Protein AF-A0A1W0WWG6-F1 (afdb_monomer)

Radius of gyration: 22.77 Å; Cα contacts (8 Å, |Δi|>4): 447; chains: 1; bounding box: 46×98×58 Å

Structure (mmCIF, N/CA/C/O backbone):
data_AF-A0A1W0WWG6-F1
#
_entry.id   AF-A0A1W0WWG6-F1
#
loop_
_atom_site.group_PDB
_atom_site.id
_atom_site.type_symbol
_atom_site.label_atom_id
_atom_site.label_alt_id
_atom_site.label_comp_id
_atom_site.label_asym_id
_atom_site.label_entity_id
_atom_site.label_seq_id
_atom_site.pdbx_PDB_ins_code
_atom_site.Cartn_x
_atom_site.Cartn_y
_atom_site.Cartn_z
_atom_site.occupancy
_atom_site.B_iso_or_equiv
_atom_site.auth_seq_id
_atom_site.auth_comp_id
_atom_site.auth_asym_id
_atom_site.auth_atom_id
_atom_site.pdbx_PDB_model_num
ATOM 1 N N . MET A 1 1 ? -5.159 -75.498 2.341 1.00 42.25 1 MET A N 1
ATOM 2 C CA . MET A 1 1 ? -4.442 -74.708 1.318 1.00 42.25 1 MET A CA 1
ATOM 3 C C . MET A 1 1 ? -5.410 -73.624 0.859 1.00 42.25 1 MET A C 1
ATOM 5 O O . MET A 1 1 ? -6.271 -73.883 0.031 1.00 42.25 1 MET A O 1
ATOM 9 N N . GLN A 1 2 ? -5.422 -72.501 1.583 1.00 28.81 2 GLN A N 1
ATOM 10 C CA . GLN A 1 2 ? -6.524 -71.532 1.626 1.00 28.81 2 GLN A CA 1
ATOM 11 C C . GLN A 1 2 ? -6.037 -70.103 1.340 1.00 28.81 2 GLN A C 1
ATOM 13 O O . GLN A 1 2 ? -5.007 -69.678 1.849 1.00 28.81 2 GLN A O 1
ATOM 18 N N . LEU A 1 3 ? -6.838 -69.440 0.503 1.00 28.00 3 LEU A N 1
ATOM 19 C CA . LEU A 1 3 ? -7.202 -68.024 0.365 1.00 28.00 3 LEU A CA 1
ATOM 20 C C . LEU A 1 3 ? -6.525 -66.905 1.196 1.00 28.00 3 LEU A C 1
ATOM 22 O O . LEU A 1 3 ? -6.444 -66.971 2.413 1.00 28.00 3 LEU A O 1
ATOM 26 N N . LYS A 1 4 ? -6.267 -65.802 0.465 1.00 31.75 4 LYS A N 1
ATOM 27 C CA . LYS A 1 4 ? -6.608 -64.372 0.702 1.00 31.75 4 LYS A CA 1
ATOM 28 C C . LYS A 1 4 ? -6.682 -63.824 2.146 1.00 31.75 4 LYS A C 1
ATOM 30 O O . LYS A 1 4 ? -7.503 -64.260 2.940 1.00 31.75 4 LYS A O 1
ATOM 35 N N . GLY A 1 5 ? -6.033 -62.672 2.354 1.00 27.52 5 GLY A N 1
ATOM 36 C CA . GLY A 1 5 ? -6.394 -61.648 3.357 1.00 27.52 5 GLY A CA 1
ATOM 37 C C . GLY A 1 5 ? -5.394 -60.487 3.298 1.00 27.52 5 GLY A C 1
ATOM 38 O O . GLY A 1 5 ? -4.224 -60.681 3.589 1.00 27.52 5 GLY A O 1
ATOM 39 N N . LEU A 1 6 ? -5.710 -59.339 2.687 1.00 32.12 6 LEU A N 1
ATOM 40 C CA . LEU A 1 6 ? -6.312 -58.159 3.330 1.00 32.12 6 LEU A CA 1
ATOM 41 C C . LEU A 1 6 ? -6.014 -58.056 4.836 1.00 32.12 6 LEU A C 1
ATOM 43 O O . LEU A 1 6 ? -6.654 -58.731 5.638 1.00 32.12 6 LEU A O 1
ATOM 47 N N . LEU A 1 7 ? -5.114 -57.147 5.221 1.00 26.72 7 LEU A N 1
ATOM 48 C CA . LEU A 1 7 ? -5.103 -56.600 6.575 1.00 26.72 7 LEU A CA 1
ATOM 49 C C . LEU A 1 7 ? -4.809 -55.099 6.551 1.00 26.72 7 LEU A C 1
ATOM 51 O O . LEU A 1 7 ? -3.695 -54.626 6.348 1.00 26.72 7 LEU A O 1
ATOM 55 N N . VAL A 1 8 ? -5.916 -54.392 6.733 1.00 28.56 8 VAL A N 1
ATOM 56 C CA . VAL A 1 8 ? -6.100 -52.998 7.110 1.00 28.56 8 VAL A CA 1
ATOM 57 C C . VAL A 1 8 ? -5.154 -52.615 8.251 1.00 28.56 8 VAL A C 1
ATOM 59 O O . VAL A 1 8 ? -5.196 -53.235 9.312 1.00 28.56 8 VAL A O 1
ATOM 62 N N . TRP A 1 9 ? -4.376 -51.546 8.080 1.00 24.11 9 TRP A N 1
ATOM 63 C CA . TRP A 1 9 ? -3.799 -50.813 9.208 1.00 24.11 9 TRP A CA 1
ATOM 64 C C . TRP A 1 9 ? -4.614 -49.543 9.450 1.00 24.11 9 TRP A C 1
ATOM 66 O O . TRP A 1 9 ? -4.626 -48.616 8.644 1.00 24.11 9 TRP A O 1
ATOM 76 N N . LYS A 1 10 ? -5.336 -49.541 10.574 1.00 27.92 10 LYS A N 1
ATOM 77 C CA . LYS A 1 10 ? -5.961 -48.358 11.164 1.00 27.92 10 LYS A CA 1
ATOM 78 C C . LYS A 1 10 ? -4.852 -47.447 11.694 1.00 27.92 10 LYS A C 1
ATOM 80 O O . LYS A 1 10 ? -4.121 -47.859 12.590 1.00 27.92 10 LYS A O 1
ATOM 85 N N . LEU A 1 11 ? -4.765 -46.215 11.199 1.00 25.05 11 LEU A N 1
ATOM 86 C CA . LEU A 1 11 ? -4.011 -45.153 11.864 1.00 25.05 11 LEU A CA 1
ATOM 87 C C . LEU A 1 11 ? -4.974 -44.384 12.774 1.00 25.05 11 LEU A C 1
ATOM 89 O O . LEU A 1 11 ? -5.884 -43.698 12.313 1.00 25.05 11 LEU A O 1
ATOM 93 N N . ILE A 1 12 ? -4.791 -44.562 14.080 1.00 30.77 12 ILE A N 1
ATOM 94 C CA . ILE A 1 12 ? -5.404 -43.744 15.124 1.00 30.77 12 ILE A CA 1
ATOM 95 C C . ILE A 1 12 ? -4.569 -42.465 15.213 1.00 30.77 12 ILE A C 1
ATOM 97 O O . ILE A 1 12 ? -3.405 -42.508 15.607 1.00 30.77 12 ILE A O 1
ATOM 101 N N . VAL A 1 13 ? -5.153 -41.330 14.830 1.00 28.73 13 VAL A N 1
ATOM 102 C CA . VAL A 1 13 ? -4.579 -40.001 15.073 1.00 28.73 13 VAL A CA 1
ATOM 103 C C . VAL A 1 13 ? -4.799 -39.673 16.550 1.00 28.73 13 VAL A C 1
ATOM 105 O O . VAL A 1 13 ? -5.879 -39.253 16.955 1.00 28.73 13 VAL A O 1
ATOM 108 N N . GLY A 1 14 ? -3.780 -39.930 17.369 1.00 26.02 14 GLY A N 1
ATOM 109 C CA . GLY A 1 14 ? -3.696 -39.433 18.738 1.00 26.02 14 GLY A CA 1
ATOM 110 C C . GLY A 1 14 ? -3.127 -38.018 18.736 1.00 26.02 14 GLY A C 1
ATOM 111 O O . GLY A 1 14 ? -1.971 -37.810 18.376 1.00 26.02 14 GLY A O 1
ATOM 112 N N . VAL A 1 15 ? -3.944 -37.045 19.133 1.00 29.84 15 VAL A N 1
ATOM 113 C CA . VAL A 1 15 ? -3.525 -35.664 19.387 1.00 29.84 15 VAL A CA 1
ATOM 114 C C . VAL A 1 15 ? -2.589 -35.656 20.598 1.00 29.84 15 VAL A C 1
ATOM 116 O O . VAL A 1 15 ? -3.020 -35.892 21.724 1.00 29.84 15 VAL A O 1
ATOM 119 N N . VAL A 1 16 ? -1.306 -35.371 20.374 1.00 28.05 16 VAL A N 1
ATOM 120 C CA . VAL A 1 16 ? -0.359 -35.024 21.440 1.00 28.05 16 VAL A CA 1
ATOM 121 C C . VAL A 1 16 ? -0.291 -33.504 21.509 1.00 28.05 16 VAL A C 1
ATOM 123 O O . VAL A 1 16 ? 0.398 -32.863 20.718 1.00 28.05 16 VAL A O 1
ATOM 126 N N . VAL A 1 17 ? -1.004 -32.919 22.471 1.00 34.16 17 VAL A N 1
ATOM 127 C CA . VAL A 1 17 ? -0.776 -31.531 22.883 1.00 34.16 17 VAL A CA 1
ATOM 128 C C . VAL A 1 17 ? 0.533 -31.511 23.673 1.00 34.16 17 VAL A C 1
ATOM 130 O O . VAL A 1 17 ? 0.563 -31.854 24.853 1.00 34.16 17 VAL A O 1
ATOM 133 N N . ARG A 1 18 ? 1.643 -31.142 23.025 1.00 31.88 18 ARG A N 1
ATOM 134 C CA . ARG A 1 18 ? 2.832 -30.691 23.757 1.00 31.88 18 ARG A CA 1
ATOM 135 C C . ARG A 1 18 ? 2.571 -29.264 24.218 1.00 31.88 18 ARG A C 1
ATOM 137 O O . ARG A 1 18 ? 2.587 -28.342 23.409 1.00 31.88 18 ARG A O 1
ATOM 144 N N . ALA A 1 19 ? 2.358 -29.092 25.519 1.00 34.00 19 ALA A N 1
ATOM 145 C CA . ALA A 1 19 ? 2.592 -27.811 26.165 1.00 34.00 19 ALA A CA 1
ATOM 146 C C . ALA A 1 19 ? 4.071 -27.457 25.953 1.00 34.00 19 ALA A C 1
ATOM 148 O O . ALA A 1 19 ? 4.962 -28.162 26.432 1.00 34.00 19 ALA A O 1
ATOM 149 N N . ALA A 1 20 ? 4.337 -26.425 25.156 1.00 38.12 20 ALA A N 1
ATOM 150 C CA . ALA A 1 20 ? 5.673 -25.871 25.046 1.00 38.12 20 ALA A CA 1
ATOM 151 C C . ALA A 1 20 ? 6.013 -25.206 26.385 1.00 38.12 20 ALA A C 1
ATOM 153 O O . ALA A 1 20 ? 5.311 -24.298 26.830 1.00 38.12 20 ALA A O 1
ATOM 154 N N . ASN A 1 21 ? 7.078 -25.682 27.028 1.00 36.31 21 ASN A N 1
ATOM 155 C CA . ASN A 1 21 ? 7.719 -24.979 28.129 1.00 36.31 21 ASN A CA 1
ATOM 156 C C . ASN A 1 21 ? 8.126 -23.585 27.633 1.00 36.31 21 ASN A C 1
ATOM 158 O O . ASN A 1 21 ? 8.941 -23.468 26.718 1.00 36.31 21 ASN A O 1
ATOM 162 N N . TYR A 1 22 ? 7.537 -22.546 28.220 1.00 36.28 22 TYR A N 1
ATOM 163 C CA . TYR A 1 22 ? 7.957 -21.163 28.024 1.00 36.28 22 TYR A CA 1
ATOM 164 C C . TYR A 1 22 ? 9.292 -20.971 28.753 1.00 36.28 22 TYR A C 1
ATOM 166 O O . TYR A 1 22 ? 9.335 -20.831 29.975 1.00 36.28 22 TYR A O 1
ATOM 174 N N . ASP A 1 23 ? 10.388 -21.024 28.001 1.00 37.25 23 ASP A N 1
ATOM 175 C CA . ASP A 1 23 ? 11.694 -20.571 28.465 1.00 37.25 23 ASP A CA 1
ATOM 176 C C . ASP A 1 23 ? 11.650 -19.040 28.570 1.00 37.25 23 ASP A C 1
ATOM 178 O O . ASP A 1 23 ? 11.507 -18.331 27.574 1.00 37.25 23 ASP A O 1
ATOM 182 N N . ASN A 1 24 ? 11.692 -18.530 29.799 1.00 46.69 24 ASN A N 1
ATOM 183 C CA . ASN A 1 24 ? 11.511 -17.116 30.118 1.00 46.69 24 ASN A CA 1
ATOM 184 C C . ASN A 1 24 ? 12.861 -16.378 30.229 1.00 46.69 24 ASN A C 1
ATOM 186 O O . ASN A 1 24 ? 13.003 -15.465 31.041 1.00 46.69 24 ASN A O 1
ATOM 190 N N . SER A 1 25 ? 13.875 -16.799 29.457 1.00 43.28 25 SER A N 1
ATOM 191 C CA . SER A 1 25 ? 15.270 -16.365 29.646 1.00 43.28 25 SER A CA 1
ATOM 192 C C . SER A 1 25 ? 16.022 -15.852 28.405 1.00 43.28 25 SER A C 1
ATOM 194 O O . SER A 1 25 ? 17.246 -15.749 28.431 1.00 43.28 25 SER A O 1
ATOM 196 N N . SER A 1 26 ? 15.336 -15.409 27.345 1.00 46.75 26 SER A N 1
ATOM 197 C CA . SER A 1 26 ? 15.976 -14.585 26.305 1.00 46.75 26 SER A CA 1
ATOM 198 C C . SER A 1 26 ? 15.465 -13.153 26.394 1.00 46.75 26 SER A C 1
ATOM 200 O O . SER A 1 26 ? 14.286 -12.906 26.131 1.00 46.75 26 SER A O 1
ATOM 202 N N . VAL A 1 27 ? 16.340 -12.194 26.708 1.00 49.78 27 VAL A N 1
ATOM 203 C CA . VAL A 1 27 ? 16.106 -10.792 26.339 1.00 49.78 27 VAL A CA 1
ATOM 204 C C . VAL A 1 27 ? 15.841 -10.814 24.838 1.00 49.78 27 VAL A C 1
ATOM 206 O O . VAL A 1 27 ? 16.749 -11.097 24.059 1.00 49.78 27 VAL A O 1
ATOM 209 N N . LYS A 1 28 ? 14.582 -10.634 24.431 1.00 56.97 28 LYS A N 1
ATOM 210 C CA . LYS A 1 28 ? 14.195 -10.641 23.022 1.00 56.97 28 LYS A CA 1
ATOM 211 C C . LYS A 1 28 ? 14.737 -9.349 22.423 1.00 56.97 28 LYS A C 1
ATOM 213 O O . LYS A 1 28 ? 14.061 -8.327 22.420 1.00 56.97 28 LYS A O 1
ATOM 218 N N . THR A 1 29 ? 16.004 -9.365 22.023 1.00 80.69 29 THR A N 1
ATOM 219 C CA . THR A 1 29 ? 16.629 -8.234 21.355 1.00 80.69 29 THR A CA 1
ATOM 220 C C . THR A 1 29 ? 15.948 -8.064 20.006 1.00 80.69 29 THR A C 1
ATOM 222 O O . THR A 1 29 ? 15.888 -8.984 19.188 1.00 80.69 29 THR A O 1
ATOM 225 N N . CYS A 1 30 ? 15.363 -6.888 19.813 1.00 89.94 30 CYS A N 1
ATOM 226 C CA . CYS A 1 30 ? 14.749 -6.487 18.560 1.00 89.94 30 CYS A CA 1
ATOM 227 C C . CYS A 1 30 ? 15.784 -6.598 17.445 1.00 89.94 30 CYS A C 1
ATOM 229 O O . CYS A 1 30 ? 16.906 -6.103 17.588 1.00 89.94 30 CYS A O 1
ATOM 231 N N . LYS A 1 31 ? 15.427 -7.249 16.339 1.00 91.69 31 LYS A N 1
ATOM 232 C CA . LYS A 1 31 ? 16.273 -7.217 15.149 1.00 91.69 31 LYS A CA 1
ATOM 233 C C . LYS A 1 31 ? 16.191 -5.814 14.539 1.00 91.69 31 LYS A C 1
ATOM 235 O O . LYS A 1 31 ? 15.088 -5.271 14.477 1.00 91.69 31 LYS A O 1
ATOM 240 N N . PRO A 1 32 ? 17.303 -5.241 14.055 1.00 91.88 32 PRO A N 1
ATOM 241 C CA . PRO A 1 32 ? 17.236 -4.072 13.188 1.00 91.88 32 PRO A CA 1
ATOM 242 C C . PRO A 1 32 ? 16.331 -4.358 11.986 1.00 91.88 32 PRO A C 1
ATOM 244 O O . PRO A 1 32 ? 16.340 -5.476 11.457 1.00 91.88 32 PRO A O 1
ATOM 247 N N . TYR A 1 33 ? 15.547 -3.368 11.562 1.00 92.69 33 TYR A N 1
ATOM 248 C CA . TYR A 1 33 ? 14.708 -3.525 10.380 1.00 92.69 33 TYR A CA 1
ATOM 249 C C . TYR A 1 33 ? 15.587 -3.469 9.118 1.00 92.69 33 TYR A C 1
ATOM 251 O O . TYR A 1 33 ? 16.447 -2.589 9.025 1.00 92.69 33 TYR A O 1
ATOM 259 N N . PRO A 1 34 ? 15.453 -4.410 8.169 1.00 92.25 34 PRO A N 1
ATOM 260 C CA . PRO A 1 34 ? 16.329 -4.462 7.005 1.00 92.25 34 PRO A CA 1
ATOM 261 C C . PRO A 1 34 ? 16.002 -3.346 6.005 1.00 92.25 34 PRO A C 1
ATOM 263 O O . PRO A 1 34 ? 14.862 -2.903 5.906 1.00 92.25 34 PRO A O 1
ATOM 266 N N . PHE A 1 35 ? 16.998 -2.915 5.226 1.00 87.25 35 PHE A N 1
ATOM 267 C CA . PHE A 1 35 ? 16.788 -1.941 4.149 1.00 87.25 35 PHE A CA 1
ATOM 268 C C . PHE A 1 35 ? 15.798 -2.467 3.094 1.00 87.25 35 PHE A C 1
ATOM 270 O O . PHE A 1 35 ? 14.874 -1.759 2.705 1.00 87.25 35 PHE A O 1
ATOM 277 N N . TYR A 1 36 ? 15.952 -3.725 2.676 1.00 81.94 36 TYR A N 1
ATOM 278 C CA . TYR A 1 36 ? 14.957 -4.431 1.870 1.00 81.94 36 TYR A CA 1
ATOM 279 C C . TYR A 1 36 ? 14.176 -5.388 2.761 1.00 81.94 36 TYR A C 1
ATOM 281 O O . TYR A 1 36 ? 14.784 -6.198 3.467 1.00 81.94 36 TYR A O 1
ATOM 289 N N . ALA A 1 37 ? 12.844 -5.334 2.708 1.00 85.88 37 ALA A N 1
ATOM 290 C CA . ALA A 1 37 ? 12.041 -6.353 3.368 1.00 85.88 37 ALA A CA 1
ATOM 291 C C . ALA A 1 37 ? 12.380 -7.747 2.799 1.00 85.88 37 ALA A C 1
ATOM 293 O O . ALA A 1 37 ? 12.752 -7.862 1.623 1.00 85.88 37 ALA A O 1
ATOM 294 N N . PRO A 1 38 ? 12.277 -8.813 3.614 1.00 88.56 38 PRO A N 1
ATOM 295 C CA . PRO A 1 38 ? 12.370 -10.175 3.108 1.00 88.56 38 PRO A CA 1
ATOM 296 C C . PRO A 1 38 ? 11.376 -10.389 1.956 1.00 88.56 38 PRO A C 1
ATOM 298 O O . PRO A 1 38 ? 10.242 -9.921 2.063 1.00 88.56 38 PRO A O 1
ATOM 301 N N . PRO A 1 39 ? 11.772 -11.079 0.872 1.00 88.94 39 PRO A N 1
ATOM 302 C CA . PRO A 1 39 ? 10.887 -11.281 -0.264 1.00 88.94 39 PRO A CA 1
ATOM 303 C C . PRO A 1 39 ? 9.679 -12.128 0.134 1.00 88.94 39 PRO A C 1
ATOM 305 O O . PRO A 1 39 ? 9.805 -13.089 0.900 1.00 88.94 39 PRO A O 1
ATOM 308 N N . ILE A 1 40 ? 8.533 -11.799 -0.448 1.00 92.62 40 ILE A N 1
ATOM 309 C CA . ILE A 1 40 ? 7.301 -12.581 -0.352 1.00 92.62 40 ILE A CA 1
ATOM 310 C C . ILE A 1 40 ? 6.861 -13.015 -1.746 1.00 92.62 40 ILE A C 1
ATOM 312 O O . ILE A 1 40 ? 7.208 -12.376 -2.733 1.00 92.62 40 ILE A O 1
ATOM 316 N N . GLU A 1 41 ? 6.094 -14.094 -1.841 1.00 92.62 41 GLU A N 1
ATOM 317 C CA . GLU A 1 41 ? 5.493 -14.496 -3.112 1.00 92.62 41 GLU A CA 1
ATOM 318 C C . GLU A 1 41 ? 4.206 -13.700 -3.348 1.00 92.62 41 GLU A C 1
ATOM 320 O O . GLU A 1 41 ? 3.281 -13.750 -2.532 1.00 92.62 41 GLU A O 1
ATOM 325 N N . MET A 1 42 ? 4.158 -12.966 -4.461 1.00 92.75 42 MET A N 1
ATOM 326 C CA . MET A 1 42 ? 3.008 -12.150 -4.842 1.00 92.75 42 MET A CA 1
ATOM 327 C C . MET A 1 42 ? 2.309 -12.640 -6.108 1.00 92.75 42 MET A C 1
ATOM 329 O O . MET A 1 42 ? 2.936 -12.858 -7.143 1.00 92.75 42 MET A O 1
ATOM 333 N N . ASP A 1 43 ? 0.981 -12.694 -6.041 1.00 93.25 43 ASP A N 1
ATOM 334 C CA . ASP A 1 43 ? 0.094 -12.759 -7.196 1.00 93.25 43 ASP A CA 1
ATOM 335 C C . ASP A 1 43 ? -0.193 -11.329 -7.680 1.00 93.25 43 ASP A C 1
ATOM 337 O O . ASP A 1 43 ? -0.938 -10.560 -7.063 1.00 93.25 43 ASP A O 1
ATOM 341 N N . LEU A 1 44 ? 0.456 -10.970 -8.786 1.00 89.06 44 LEU A N 1
ATOM 342 C CA . LEU A 1 44 ? 0.504 -9.606 -9.307 1.00 89.06 44 LEU A CA 1
ATOM 343 C C . LEU A 1 44 ? -0.824 -9.096 -9.868 1.00 89.06 44 LEU A C 1
ATOM 345 O O . LEU A 1 44 ? -1.011 -7.885 -9.957 1.00 89.06 44 LEU A O 1
ATOM 349 N N . ASP A 1 45 ? -1.757 -9.977 -10.228 1.00 91.56 45 ASP A N 1
ATOM 350 C CA . ASP A 1 45 ? -3.084 -9.539 -10.666 1.00 91.56 45 ASP A CA 1
ATOM 351 C C . ASP A 1 45 ? -4.016 -9.320 -9.466 1.00 91.56 45 ASP A C 1
ATOM 353 O O . ASP A 1 45 ? -4.908 -8.471 -9.513 1.00 91.56 45 ASP A O 1
ATOM 357 N N . LYS A 1 46 ? -3.790 -10.033 -8.355 1.00 95.12 46 LYS A N 1
ATOM 358 C CA . LYS A 1 46 ? -4.611 -9.910 -7.142 1.00 95.12 46 LYS A CA 1
ATOM 359 C C . LYS A 1 46 ? -4.287 -8.698 -6.276 1.00 95.12 46 LYS A C 1
ATOM 361 O O . LYS A 1 46 ? -5.125 -8.324 -5.457 1.00 95.12 46 LYS A O 1
ATOM 366 N N . VAL A 1 47 ? -3.111 -8.088 -6.420 1.00 93.94 47 VAL A N 1
ATOM 367 C CA . VAL A 1 47 ? -2.768 -6.843 -5.702 1.00 93.94 47 VAL A CA 1
ATOM 368 C C . VAL A 1 47 ? -3.493 -5.624 -6.277 1.00 93.94 47 VAL A C 1
ATOM 370 O O . VAL A 1 47 ? -3.760 -4.673 -5.552 1.00 93.94 47 VAL A O 1
ATOM 373 N N . LEU A 1 48 ? -3.884 -5.657 -7.553 1.00 95.75 48 LEU A N 1
ATOM 374 C CA . LEU A 1 48 ? -4.491 -4.522 -8.254 1.00 95.75 48 LEU A CA 1
ATOM 375 C C . LEU A 1 48 ? -5.809 -4.040 -7.621 1.00 95.75 48 LEU A C 1
ATOM 377 O O . LEU A 1 48 ? -6.444 -4.726 -6.809 1.00 95.75 48 LEU A O 1
ATOM 381 N N . GLY A 1 49 ? -6.246 -2.849 -8.027 1.00 96.62 49 GLY A N 1
ATOM 382 C CA . GLY A 1 49 ? -7.489 -2.230 -7.578 1.00 96.62 49 GLY A CA 1
ATOM 383 C C . GLY A 1 49 ? -7.296 -1.262 -6.413 1.00 96.62 49 GLY A C 1
ATOM 384 O O . GLY A 1 49 ? -6.257 -0.622 -6.285 1.00 96.62 49 GLY A O 1
ATOM 385 N N . VAL A 1 50 ? -8.336 -1.115 -5.592 1.00 97.81 50 VAL A N 1
ATOM 386 C CA . VAL A 1 50 ? -8.393 -0.083 -4.546 1.00 97.81 50 VAL A CA 1
ATOM 387 C C . VAL A 1 50 ? -7.990 -0.653 -3.191 1.00 97.81 50 VAL A C 1
ATOM 389 O O . VAL A 1 50 ? -8.427 -1.748 -2.819 1.00 97.81 50 VAL A O 1
ATOM 392 N N . TRP A 1 51 ? -7.209 0.129 -2.452 1.00 98.19 51 TRP A N 1
ATOM 393 C CA . TRP A 1 51 ? -6.820 -0.123 -1.071 1.00 98.19 51 TRP A CA 1
ATOM 394 C C . TRP A 1 51 ? -6.952 1.151 -0.230 1.00 98.19 51 TRP A C 1
ATOM 396 O O . TRP A 1 51 ? -6.691 2.257 -0.694 1.00 98.19 51 TRP A O 1
ATOM 406 N N . TYR A 1 52 ? -7.357 1.011 1.024 1.00 97.88 52 TYR A N 1
ATOM 407 C CA . TYR A 1 52 ? -7.623 2.113 1.946 1.00 97.88 52 TYR A CA 1
ATOM 408 C C . TYR A 1 52 ? -6.647 2.052 3.118 1.00 97.88 52 TYR A C 1
ATOM 410 O O . TYR A 1 52 ? -6.585 1.031 3.805 1.00 97.88 52 TYR A O 1
ATOM 418 N N . GLU A 1 53 ? -5.901 3.129 3.360 1.00 96.81 53 GLU A N 1
ATOM 419 C CA . GLU A 1 53 ? -4.926 3.175 4.453 1.00 96.81 53 GLU A CA 1
ATOM 420 C C . GLU A 1 53 ? -5.640 3.090 5.810 1.00 96.81 53 GLU A C 1
ATOM 422 O O . GLU A 1 53 ? -6.508 3.904 6.138 1.00 96.81 53 GLU A O 1
ATOM 427 N N . TYR A 1 54 ? -5.286 2.077 6.595 1.00 97.31 54 TYR A N 1
ATOM 428 C CA . TYR A 1 54 ? -5.801 1.822 7.935 1.00 97.31 54 TYR A CA 1
ATOM 429 C C . TYR A 1 54 ? -4.940 2.486 9.010 1.00 97.31 54 TYR A C 1
ATOM 431 O O . TYR A 1 54 ? -5.464 3.125 9.928 1.00 97.31 54 TYR A O 1
ATOM 439 N N . ALA A 1 55 ? -3.622 2.318 8.914 1.00 95.69 55 ALA A N 1
ATOM 440 C CA . ALA A 1 55 ? -2.673 2.857 9.874 1.00 95.69 55 ALA A CA 1
ATOM 441 C C . ALA A 1 55 ? -1.278 3.002 9.260 1.00 95.69 55 ALA A C 1
ATOM 443 O O . ALA A 1 55 ? -0.917 2.270 8.339 1.00 95.69 55 ALA A O 1
ATOM 444 N N . ILE A 1 56 ? -0.483 3.911 9.819 1.00 94.19 56 ILE A N 1
ATOM 445 C CA . ILE A 1 56 ? 0.862 4.228 9.342 1.00 94.19 56 ILE A CA 1
ATOM 446 C C . ILE A 1 56 ? 1.853 4.386 10.502 1.00 94.19 56 ILE A C 1
ATOM 448 O O . ILE A 1 56 ? 1.531 4.953 11.549 1.00 94.19 56 ILE A O 1
ATOM 452 N N . TYR A 1 57 ? 3.077 3.895 10.314 1.00 88.94 57 TYR A N 1
ATOM 453 C CA . TYR A 1 57 ? 4.239 4.195 11.150 1.00 88.94 57 TYR A CA 1
ATOM 454 C C . TYR A 1 57 ? 5.083 5.275 10.462 1.00 88.94 57 TYR A C 1
ATOM 456 O O . TYR A 1 57 ? 5.969 4.971 9.675 1.00 88.94 57 TYR A O 1
ATOM 464 N N . HIS A 1 58 ? 4.728 6.535 10.690 1.00 78.44 58 HIS A N 1
ATOM 465 C CA . HIS A 1 58 ? 5.412 7.761 10.255 1.00 78.44 58 HIS A CA 1
ATOM 466 C C . HIS A 1 58 ? 4.701 8.925 10.981 1.00 78.44 58 HIS A C 1
ATOM 468 O O . HIS A 1 58 ? 3.565 8.715 11.430 1.00 78.44 58 HIS A O 1
ATOM 474 N N . PRO A 1 59 ? 5.288 10.132 11.156 1.00 65.38 59 PRO A N 1
ATOM 475 C CA . PRO A 1 59 ? 4.570 11.252 11.751 1.00 65.38 59 PRO A CA 1
ATOM 476 C C . PRO A 1 59 ? 3.177 11.413 11.133 1.00 65.38 59 PRO A C 1
ATOM 478 O O . PRO A 1 59 ? 3.048 11.319 9.906 1.00 65.38 59 PRO A O 1
ATOM 481 N N . PRO A 1 60 ? 2.146 11.624 11.975 1.00 60.25 60 PRO A N 1
ATOM 482 C CA . PRO A 1 60 ? 0.765 11.664 11.532 1.00 60.25 60 PRO A CA 1
ATOM 483 C C . PRO A 1 60 ? 0.626 12.685 10.413 1.00 60.25 60 PRO A C 1
ATOM 485 O O . PRO A 1 60 ? 0.848 13.883 10.605 1.00 60.25 60 PRO A O 1
ATOM 488 N N . GLY A 1 61 ? 0.274 12.194 9.229 1.00 61.47 61 GLY A N 1
ATOM 489 C CA . GLY A 1 61 ? -0.085 13.063 8.128 1.00 61.47 61 GLY A CA 1
ATOM 490 C C . GLY A 1 61 ? -1.312 13.881 8.516 1.00 61.47 61 GLY A C 1
ATOM 491 O O . GLY A 1 61 ? -2.252 13.375 9.128 1.00 61.47 61 GLY A O 1
ATOM 492 N N . VAL A 1 62 ? -1.345 15.147 8.112 1.00 76.19 62 VAL A N 1
ATOM 493 C CA . VAL A 1 62 ? -2.542 16.004 8.170 1.00 76.19 62 VAL A CA 1
ATOM 494 C C . VAL A 1 62 ? -3.553 15.604 7.083 1.00 76.19 62 VAL A C 1
ATOM 496 O O . VAL A 1 62 ? -4.156 16.452 6.432 1.00 76.19 62 VAL A O 1
ATOM 499 N N . PHE A 1 63 ? -3.707 14.306 6.827 1.00 87.75 63 PHE A N 1
ATOM 500 C CA . PHE A 1 63 ? -4.449 13.772 5.694 1.00 87.75 63 PHE A CA 1
ATOM 501 C C . PHE A 1 63 ? -5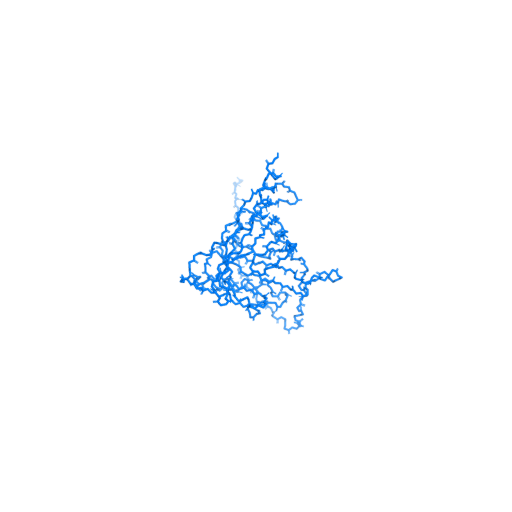.687 13.006 6.157 1.00 87.75 63 PHE A C 1
ATOM 503 O O . PHE A 1 63 ? -5.680 12.347 7.197 1.00 87.75 63 PHE A O 1
ATOM 510 N N . LYS A 1 64 ? -6.760 13.091 5.368 1.00 92.44 64 LYS A N 1
ATOM 511 C CA . LYS A 1 64 ? -7.971 12.282 5.543 1.00 92.44 64 LYS A CA 1
ATOM 512 C C . LYS A 1 64 ? -8.228 11.405 4.325 1.00 92.44 64 LYS A C 1
ATOM 514 O O . LYS A 1 64 ? -7.950 11.817 3.198 1.00 92.44 64 LYS A O 1
ATOM 519 N N . ASN A 1 65 ? -8.839 10.250 4.573 1.00 95.06 65 ASN A N 1
ATOM 520 C CA . ASN A 1 65 ? -9.250 9.255 3.580 1.00 95.06 65 ASN A CA 1
ATOM 521 C C . ASN A 1 65 ? -8.134 8.842 2.592 1.00 95.06 65 ASN A C 1
ATOM 523 O O . ASN A 1 65 ? -8.390 8.865 1.383 1.00 95.06 65 ASN A O 1
ATOM 527 N N . PRO A 1 66 ? -6.915 8.480 3.046 1.00 94.44 66 PRO A N 1
ATOM 528 C CA . PRO A 1 66 ? -5.859 8.060 2.129 1.00 94.44 66 PRO A CA 1
ATOM 529 C C . PRO A 1 66 ? -6.284 6.781 1.402 1.00 94.44 66 PRO A C 1
ATOM 531 O O . PRO A 1 66 ? -6.594 5.761 2.019 1.00 94.44 66 PRO A O 1
ATOM 534 N N . THR A 1 67 ? -6.351 6.860 0.078 1.00 96.50 67 THR A N 1
ATOM 535 C CA . THR A 1 67 ? -6.838 5.787 -0.790 1.00 96.50 67 THR A CA 1
ATOM 536 C C . THR A 1 67 ? -5.818 5.527 -1.885 1.00 96.50 67 THR A C 1
ATOM 538 O O . THR A 1 67 ? -5.486 6.430 -2.648 1.00 96.50 67 THR A O 1
ATOM 541 N N . ASN A 1 68 ? -5.341 4.294 -1.966 1.00 95.69 68 ASN A N 1
ATOM 542 C CA . ASN A 1 68 ? -4.422 3.809 -2.980 1.00 95.69 68 ASN A CA 1
ATOM 543 C C . ASN A 1 68 ? -5.217 3.179 -4.130 1.00 95.69 68 ASN A C 1
ATOM 545 O O . ASN A 1 68 ? -6.088 2.337 -3.908 1.00 95.69 68 ASN A O 1
ATOM 549 N N . TYR A 1 69 ? -4.894 3.572 -5.354 1.00 96.19 69 TYR A N 1
ATOM 550 C CA . TYR A 1 69 ? -5.402 2.989 -6.589 1.00 96.19 69 TYR A CA 1
ATOM 551 C C . TYR A 1 69 ? -4.232 2.362 -7.334 1.00 96.19 69 TYR A C 1
ATOM 553 O O . TYR A 1 69 ? -3.273 3.061 -7.662 1.00 96.19 69 TYR A O 1
ATOM 561 N N . TYR A 1 70 ? -4.311 1.056 -7.574 1.00 95.38 70 TYR A N 1
ATOM 562 C CA . TYR A 1 70 ? -3.339 0.290 -8.344 1.00 95.38 70 TYR A CA 1
ATOM 563 C C . TYR A 1 70 ? -3.933 -0.097 -9.693 1.00 95.38 70 TYR A C 1
ATOM 565 O O . TYR A 1 70 ? -4.548 -1.160 -9.834 1.00 95.38 70 TYR A O 1
ATOM 573 N N . ASP A 1 71 ? -3.729 0.763 -10.688 1.00 94.00 71 ASP A N 1
ATOM 574 C CA . ASP A 1 71 ? -4.199 0.528 -12.048 1.00 94.00 71 ASP A CA 1
ATOM 575 C C . ASP A 1 71 ? -3.098 -0.119 -12.889 1.00 94.00 71 ASP A C 1
ATOM 577 O O . ASP A 1 71 ? -1.989 0.402 -13.027 1.00 94.00 71 ASP A O 1
ATOM 581 N N . LYS A 1 72 ? -3.399 -1.279 -13.470 1.00 93.12 72 LYS A N 1
ATOM 582 C CA . LYS A 1 72 ? -2.456 -2.014 -14.317 1.00 93.12 72 LYS A CA 1
ATOM 583 C C . LYS A 1 72 ? -2.148 -1.229 -15.589 1.00 93.12 72 LYS A C 1
ATOM 585 O O . LYS A 1 72 ? -3.057 -0.849 -16.321 1.00 93.12 72 LYS A O 1
ATOM 590 N N . ILE A 1 73 ? -0.862 -1.077 -15.889 1.00 89.19 73 ILE A N 1
ATOM 591 C CA . ILE A 1 73 ? -0.373 -0.550 -17.168 1.00 89.19 73 ILE A CA 1
ATOM 592 C C . ILE A 1 73 ? -0.051 -1.714 -18.105 1.00 89.19 73 ILE A C 1
ATOM 594 O O . ILE A 1 73 ? -0.564 -1.780 -19.219 1.00 89.19 73 ILE A O 1
ATOM 598 N N . ALA A 1 74 ? 0.802 -2.634 -17.651 1.00 86.94 74 ALA A N 1
ATOM 599 C CA . ALA A 1 74 ? 1.254 -3.790 -18.421 1.00 86.94 74 ALA A CA 1
ATOM 600 C C . ALA A 1 74 ? 1.785 -4.890 -17.492 1.00 86.94 74 ALA A C 1
ATOM 602 O O . ALA A 1 74 ? 2.223 -4.611 -16.376 1.00 86.94 74 ALA A O 1
ATOM 603 N N . THR A 1 75 ? 1.792 -6.133 -17.971 1.00 84.81 75 THR A N 1
ATOM 604 C CA . THR A 1 75 ? 2.551 -7.233 -17.357 1.00 84.81 75 THR A CA 1
ATOM 605 C C . THR A 1 75 ? 3.739 -7.542 -18.245 1.00 84.81 75 THR A C 1
ATOM 607 O O . THR A 1 75 ? 3.576 -7.679 -19.456 1.00 84.81 75 THR A O 1
ATOM 610 N N . VAL A 1 76 ? 4.912 -7.691 -17.640 1.00 80.69 76 VAL A N 1
ATOM 611 C CA . VAL A 1 76 ? 6.109 -8.176 -18.322 1.00 80.69 76 VAL A CA 1
ATOM 612 C C . VAL A 1 76 ? 6.462 -9.516 -17.703 1.00 80.69 76 VAL A C 1
ATOM 614 O O . VAL A 1 76 ? 6.832 -9.591 -16.530 1.00 80.69 76 VAL A O 1
ATOM 617 N N . SER A 1 77 ? 6.314 -10.578 -18.489 1.00 77.38 77 SER A N 1
ATOM 618 C CA . SER A 1 77 ? 6.708 -11.918 -18.064 1.00 77.38 77 SER A CA 1
ATOM 619 C C . SER A 1 77 ? 8.230 -12.059 -18.100 1.00 77.38 77 SER A C 1
ATOM 621 O O . SER A 1 77 ? 8.870 -11.647 -19.070 1.00 77.38 77 SER A O 1
ATOM 623 N N . GLY A 1 78 ? 8.821 -12.636 -17.055 1.00 69.31 78 GLY A N 1
ATOM 624 C CA . GLY A 1 78 ? 10.271 -12.731 -16.907 1.00 69.31 78 GLY A CA 1
ATOM 625 C C . GLY A 1 78 ? 10.708 -13.395 -15.603 1.00 69.31 78 GLY A C 1
ATOM 626 O O . GLY A 1 78 ? 9.935 -14.072 -14.934 1.00 69.31 78 GLY A O 1
ATOM 627 N N . THR A 1 79 ? 11.975 -13.201 -15.232 1.00 68.94 79 THR A N 1
ATOM 628 C CA . THR A 1 79 ? 12.518 -13.702 -13.961 1.00 68.94 79 THR A CA 1
ATOM 629 C C . THR A 1 79 ? 13.090 -12.533 -13.151 1.00 68.94 79 THR A C 1
ATOM 631 O O . THR A 1 79 ? 14.244 -12.163 -13.382 1.00 68.94 79 THR A O 1
ATOM 634 N N . PRO A 1 80 ? 12.339 -11.949 -12.195 1.00 71.81 80 PRO A N 1
ATOM 635 C CA . PRO A 1 80 ? 10.954 -12.270 -11.820 1.00 71.81 80 PRO A CA 1
ATOM 636 C C . PRO A 1 80 ? 9.913 -11.697 -12.796 1.00 71.81 80 PRO A C 1
ATOM 638 O O . PRO A 1 80 ? 10.202 -10.750 -13.528 1.00 71.81 80 PRO A O 1
ATOM 641 N N . ASP A 1 81 ? 8.695 -12.243 -12.760 1.00 80.44 81 ASP A N 1
ATOM 642 C CA . ASP A 1 81 ? 7.529 -11.597 -13.364 1.00 80.44 81 ASP A CA 1
ATOM 643 C C . ASP A 1 81 ? 7.289 -10.247 -12.690 1.00 80.44 81 ASP A C 1
ATOM 645 O O . ASP A 1 81 ? 7.450 -10.104 -11.468 1.00 80.44 81 ASP A O 1
ATOM 649 N N . VAL A 1 82 ? 6.889 -9.260 -13.490 1.00 86.25 82 VAL A N 1
ATOM 650 C CA . VAL A 1 82 ? 6.582 -7.924 -12.990 1.00 86.25 82 VAL A CA 1
ATOM 651 C C . VAL A 1 82 ? 5.295 -7.363 -13.589 1.00 86.25 82 VAL A C 1
ATOM 653 O O . VAL A 1 82 ? 4.921 -7.658 -14.727 1.00 86.25 82 VAL A O 1
ATOM 656 N N . VAL A 1 83 ? 4.625 -6.501 -12.827 1.00 88.25 83 VAL A N 1
ATOM 657 C CA . VAL A 1 83 ? 3.500 -5.690 -13.298 1.00 88.25 83 VAL A CA 1
ATOM 658 C C . VAL A 1 83 ? 3.852 -4.219 -13.137 1.00 88.25 83 VAL A C 1
ATOM 660 O O . VAL A 1 83 ? 4.249 -3.768 -12.063 1.00 88.25 83 VAL A O 1
ATOM 663 N N . ALA A 1 84 ? 3.737 -3.473 -14.232 1.00 87.94 84 ALA A N 1
ATOM 664 C CA . ALA A 1 84 ? 3.809 -2.024 -14.207 1.00 87.94 84 ALA A CA 1
ATOM 665 C C . ALA A 1 84 ? 2.439 -1.471 -13.809 1.00 87.94 84 ALA A C 1
ATOM 667 O O . ALA A 1 84 ? 1.413 -1.848 -14.385 1.00 87.94 84 ALA A O 1
ATOM 668 N N . VAL A 1 85 ? 2.433 -0.575 -12.831 1.00 89.56 85 VAL A N 1
ATOM 669 C CA . VAL A 1 85 ? 1.244 -0.040 -12.174 1.00 89.56 85 VAL A CA 1
ATOM 670 C C . VAL A 1 85 ? 1.311 1.483 -12.186 1.00 89.56 85 VAL A C 1
ATOM 672 O O . VAL A 1 85 ? 2.353 2.086 -11.915 1.00 89.56 85 VAL A O 1
ATOM 675 N N . ASN A 1 86 ? 0.184 2.10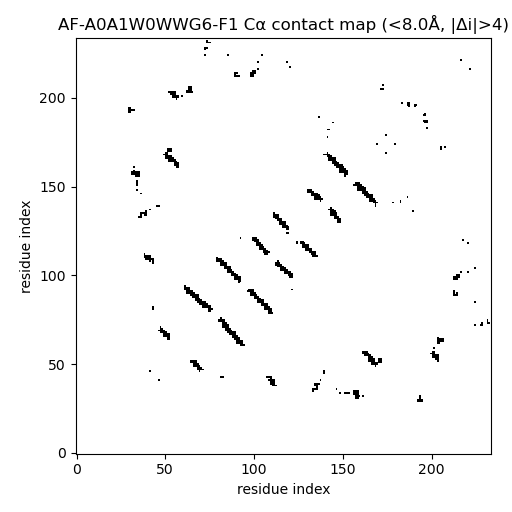6 -12.509 1.00 90.19 86 ASN A N 1
ATOM 676 C CA . ASN A 1 86 ? -0.090 3.490 -12.172 1.00 90.19 86 ASN A CA 1
ATOM 677 C C . ASN A 1 86 ? -0.640 3.493 -10.742 1.00 90.19 86 ASN A C 1
ATOM 679 O O . ASN A 1 86 ? -1.791 3.118 -10.516 1.00 90.19 86 ASN A O 1
ATOM 683 N N . TRP A 1 87 ? 0.207 3.844 -9.777 1.00 91.19 87 TRP A N 1
ATOM 684 C CA . TRP A 1 87 ? -0.179 3.959 -8.379 1.00 91.19 87 TRP A CA 1
ATOM 685 C C . TRP A 1 87 ? -0.569 5.404 -8.084 1.00 91.19 87 TRP A C 1
ATOM 687 O O . TRP A 1 87 ? 0.265 6.304 -8.079 1.00 91.19 87 TRP A O 1
ATOM 697 N N . THR A 1 88 ? -1.850 5.632 -7.807 1.00 91.94 88 THR A N 1
ATOM 698 C CA . THR A 1 88 ? -2.331 6.925 -7.307 1.00 91.94 88 THR A CA 1
ATOM 699 C C . THR A 1 88 ? -2.691 6.815 -5.835 1.00 91.94 88 THR A C 1
ATOM 701 O O . THR A 1 88 ? -3.484 5.960 -5.455 1.00 91.94 88 THR A O 1
ATOM 704 N N . VAL A 1 89 ? -2.163 7.707 -5.002 1.00 91.62 89 VAL A N 1
ATOM 705 C CA . VAL A 1 89 ? -2.626 7.898 -3.623 1.00 91.62 89 VAL A CA 1
ATOM 706 C C . VAL A 1 89 ? -3.476 9.159 -3.587 1.00 91.62 89 VAL A C 1
ATOM 708 O O . VAL A 1 89 ? -2.941 10.255 -3.723 1.00 91.62 89 VAL A O 1
ATOM 711 N N . ALA A 1 90 ? -4.786 9.030 -3.404 1.00 93.12 90 ALA A N 1
ATOM 712 C CA . ALA A 1 90 ? -5.700 10.157 -3.240 1.00 93.12 90 ALA A CA 1
ATOM 713 C C . ALA A 1 90 ? -5.979 10.425 -1.760 1.00 93.12 90 ALA A C 1
ATOM 715 O O . ALA A 1 90 ? -6.210 9.493 -0.991 1.00 93.12 90 ALA A O 1
ATOM 716 N N . LEU A 1 91 ? -5.998 11.696 -1.362 1.00 92.69 91 LEU A N 1
ATOM 717 C CA . LEU A 1 91 ? -6.265 12.101 0.016 1.00 92.69 91 LEU A CA 1
ATOM 718 C C . LEU A 1 91 ? -6.770 13.542 0.111 1.00 92.69 91 LEU A C 1
ATOM 720 O O . LEU A 1 91 ? -6.604 14.346 -0.805 1.00 92.69 91 LEU A O 1
ATOM 724 N N . PHE A 1 92 ? -7.349 13.897 1.255 1.00 91.06 92 PHE A N 1
ATOM 725 C CA . PHE A 1 92 ? -7.699 15.278 1.580 1.00 91.06 92 PHE A CA 1
ATOM 726 C C . PHE A 1 92 ? -6.675 15.895 2.529 1.00 91.06 92 PHE A C 1
ATOM 728 O O . PHE A 1 92 ? -6.478 15.391 3.634 1.00 91.06 92 PHE A O 1
ATOM 735 N N . VAL A 1 93 ? -6.076 17.019 2.137 1.00 87.12 93 VAL A N 1
ATOM 736 C CA . VAL A 1 93 ? -5.127 17.773 2.969 1.00 87.12 93 VAL A CA 1
ATOM 737 C C . VAL A 1 93 ? -5.880 18.660 3.961 1.00 87.12 93 VAL A C 1
ATOM 739 O O . VAL A 1 93 ? -6.758 19.435 3.579 1.00 87.12 93 VAL A O 1
ATOM 742 N N . GLN A 1 94 ? -5.550 18.550 5.246 1.00 82.06 94 GLN A N 1
ATOM 743 C CA . GLN A 1 94 ? -6.090 19.388 6.315 1.00 82.06 94 GLN A CA 1
ATOM 744 C C . GLN A 1 94 ? -5.232 20.645 6.535 1.00 82.06 94 GLN A C 1
ATOM 746 O O . GLN A 1 94 ? -4.014 20.596 6.358 1.00 82.06 94 GLN A O 1
ATOM 751 N N . PRO A 1 95 ? -5.843 21.752 7.001 1.00 77.94 95 PRO A N 1
ATOM 752 C CA . PRO A 1 95 ? -7.272 21.927 7.310 1.00 77.94 95 PRO A CA 1
ATOM 753 C C . PRO A 1 95 ? -8.155 22.278 6.100 1.00 77.94 95 PRO A C 1
ATOM 755 O O . PRO A 1 95 ? -9.370 22.352 6.240 1.00 77.94 95 PRO A O 1
ATOM 758 N N . GLN A 1 96 ? -7.576 22.526 4.923 1.00 75.19 96 GLN A N 1
ATOM 759 C CA . GLN A 1 96 ? -8.298 23.116 3.788 1.00 75.19 96 GLN A CA 1
ATOM 760 C C . GLN A 1 96 ? -9.308 22.160 3.138 1.00 75.19 96 GLN A C 1
ATOM 762 O O . GLN A 1 96 ? -10.167 22.608 2.385 1.00 75.19 96 GLN A O 1
ATOM 767 N N . GLY A 1 97 ? -9.197 20.852 3.391 1.00 81.38 97 GLY A N 1
ATOM 768 C CA . GLY A 1 97 ? -10.020 19.840 2.729 1.00 81.38 97 GLY A CA 1
ATOM 769 C C . GLY A 1 97 ? -9.744 19.762 1.227 1.00 81.38 97 GLY A C 1
ATOM 770 O O . GLY A 1 97 ? -10.621 19.370 0.463 1.00 81.38 97 GLY A O 1
ATOM 771 N N . LEU A 1 98 ? -8.545 20.160 0.788 1.00 88.00 98 LEU A N 1
ATOM 772 C CA . LEU A 1 98 ? -8.168 20.107 -0.620 1.00 88.00 98 LEU A CA 1
ATOM 773 C C . LEU A 1 98 ? -7.907 18.651 -1.010 1.00 88.00 98 LEU A C 1
ATOM 775 O O . LEU A 1 98 ? -7.053 17.996 -0.411 1.00 88.00 98 LEU A O 1
ATOM 779 N N . CYS A 1 99 ? -8.624 18.158 -2.019 1.00 90.44 99 CYS A N 1
ATOM 780 C CA . CYS A 1 99 ? -8.320 16.867 -2.625 1.00 90.44 99 CYS A CA 1
ATOM 781 C C . CYS A 1 99 ? -6.974 16.946 -3.356 1.00 90.44 99 CYS A C 1
ATOM 783 O O . CYS A 1 99 ? -6.763 17.818 -4.202 1.00 90.44 99 CYS A O 1
ATOM 785 N N . SER A 1 100 ? -6.059 16.050 -3.008 1.00 88.50 100 SER A N 1
ATOM 786 C CA . SER A 1 100 ? -4.716 15.990 -3.566 1.00 88.50 100 SER A CA 1
ATOM 787 C C . SER A 1 100 ? -4.223 14.552 -3.673 1.00 88.50 100 SER A C 1
ATOM 789 O O . SER A 1 100 ? -4.929 13.618 -3.291 1.00 88.50 100 SER A O 1
ATOM 791 N N . GLY A 1 101 ? -3.025 14.369 -4.225 1.00 87.56 101 GLY A N 1
ATOM 792 C CA . GLY A 1 101 ? -2.472 13.035 -4.349 1.00 87.56 101 GLY A CA 1
ATOM 793 C C . GLY A 1 101 ? -0.993 12.930 -4.675 1.00 87.56 101 GLY A C 1
ATOM 794 O O . GLY A 1 101 ? -0.319 13.902 -5.037 1.00 87.56 101 GLY A O 1
ATOM 795 N N . PHE A 1 102 ? -0.522 11.699 -4.514 1.00 86.62 102 PHE A N 1
ATOM 796 C CA . PHE A 1 102 ? 0.763 11.206 -4.987 1.00 86.62 102 PHE A CA 1
ATOM 797 C C . PHE A 1 102 ? 0.514 10.358 -6.231 1.00 86.62 102 PHE A C 1
ATOM 799 O O . PHE A 1 102 ? -0.447 9.590 -6.269 1.00 86.62 102 PHE A O 1
ATOM 806 N N . PHE A 1 103 ? 1.376 10.502 -7.228 1.00 87.06 103 PHE A N 1
ATOM 807 C CA . PHE A 1 103 ? 1.291 9.761 -8.477 1.00 87.06 103 PHE A CA 1
ATOM 808 C C . PHE A 1 103 ? 2.604 9.025 -8.681 1.00 87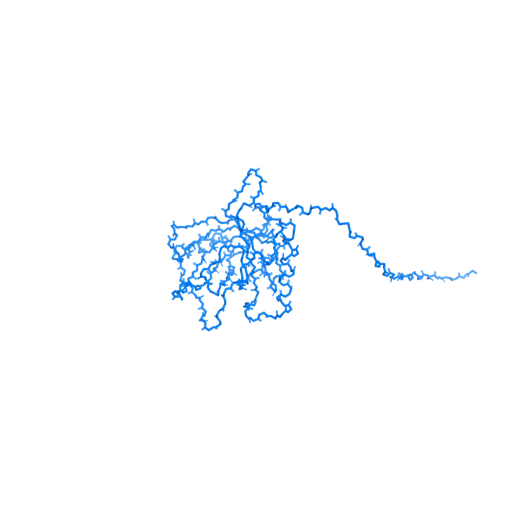.06 103 PHE A C 1
ATOM 810 O O . PHE A 1 103 ? 3.673 9.630 -8.670 1.00 87.06 103 PHE A O 1
ATOM 817 N N . GLU A 1 104 ? 2.539 7.714 -8.803 1.00 87.31 104 GLU A N 1
ATOM 818 C CA . GLU A 1 104 ? 3.686 6.828 -8.737 1.00 87.31 104 GLU A CA 1
ATOM 819 C C . GLU A 1 104 ? 3.651 5.851 -9.909 1.00 87.31 104 GLU A C 1
ATOM 821 O O . GLU A 1 104 ? 2.736 5.038 -10.032 1.00 87.31 104 GLU A O 1
ATOM 826 N N . ASN A 1 105 ? 4.671 5.899 -10.767 1.00 84.25 105 ASN A N 1
ATOM 827 C CA . ASN A 1 105 ? 4.858 4.850 -11.759 1.00 84.25 105 ASN A CA 1
ATOM 828 C C . ASN A 1 105 ? 5.701 3.753 -11.120 1.00 84.25 105 ASN A C 1
ATOM 830 O O . ASN A 1 105 ? 6.869 3.982 -10.801 1.00 84.25 105 ASN A O 1
ATOM 834 N N . VAL A 1 106 ? 5.093 2.589 -10.903 1.00 86.38 106 VAL A N 1
ATOM 835 C CA . VAL A 1 106 ? 5.691 1.526 -10.096 1.00 86.38 106 VAL A CA 1
ATOM 836 C C . VAL A 1 106 ? 5.791 0.242 -10.881 1.00 86.38 106 VAL A C 1
ATOM 838 O O . VAL A 1 106 ? 4.913 -0.092 -11.670 1.00 86.38 106 VAL A O 1
ATOM 841 N N . VAL A 1 107 ? 6.842 -0.517 -10.609 1.00 88.06 107 VAL A N 1
ATOM 842 C CA . VAL A 1 107 ? 6.962 -1.908 -11.029 1.00 88.06 107 VAL A CA 1
ATOM 843 C C . VAL A 1 107 ? 6.913 -2.784 -9.782 1.00 88.06 107 VAL A C 1
ATOM 845 O O . VAL A 1 107 ? 7.795 -2.679 -8.927 1.00 88.06 107 VAL A O 1
ATOM 848 N N . PHE A 1 108 ? 5.882 -3.623 -9.674 1.00 90.00 108 PHE A N 1
ATOM 849 C CA . PHE A 1 108 ? 5.779 -4.652 -8.639 1.00 90.00 108 PHE A CA 1
ATOM 850 C C . PHE A 1 108 ? 6.368 -5.954 -9.173 1.00 90.00 108 PHE A C 1
ATOM 852 O O . PHE A 1 108 ? 5.987 -6.398 -10.257 1.00 90.00 108 PHE A O 1
ATOM 859 N N . SER A 1 109 ? 7.275 -6.573 -8.424 1.00 89.56 109 SER A N 1
ATOM 860 C CA . SER A 1 109 ? 7.780 -7.912 -8.724 1.00 89.56 109 SER A CA 1
ATOM 861 C C . SER A 1 109 ? 7.007 -8.985 -7.970 1.00 89.56 109 SER A C 1
ATOM 863 O O . SER A 1 109 ? 6.500 -8.754 -6.872 1.00 89.56 109 SER A O 1
ATOM 865 N N . SER A 1 110 ? 7.000 -10.207 -8.504 1.00 88.75 110 SER A N 1
ATOM 866 C CA . SER A 1 110 ? 6.451 -11.379 -7.806 1.00 88.75 110 SER A CA 1
ATOM 867 C C . SER A 1 110 ? 7.178 -11.729 -6.497 1.00 88.75 110 SER A C 1
ATOM 869 O O . SER A 1 110 ? 6.714 -12.593 -5.760 1.00 88.75 110 SER A O 1
ATOM 871 N N . SER A 1 111 ? 8.295 -11.053 -6.192 1.00 89.25 111 SER A N 1
ATOM 872 C CA . SER A 1 111 ? 9.041 -11.154 -4.930 1.00 89.25 111 SER A CA 1
ATOM 873 C C . SER A 1 111 ? 8.656 -10.102 -3.879 1.00 89.25 111 SER A C 1
ATOM 875 O O . SER A 1 111 ? 9.293 -10.030 -2.827 1.00 89.25 111 SER A O 1
ATOM 877 N N . GLY A 1 112 ? 7.665 -9.253 -4.164 1.00 88.50 112 GLY A N 1
ATOM 878 C CA . GLY A 1 112 ? 7.218 -8.196 -3.257 1.00 88.50 112 GLY A CA 1
ATOM 879 C C . GLY A 1 112 ? 8.000 -6.893 -3.334 1.00 88.50 112 GLY A C 1
ATOM 880 O O . GLY A 1 112 ? 7.723 -5.972 -2.573 1.00 88.50 112 GLY A O 1
ATOM 881 N N . GLN A 1 113 ? 8.960 -6.754 -4.248 1.00 88.94 113 GLN A N 1
ATOM 882 C CA . GLN A 1 113 ? 9.658 -5.481 -4.423 1.00 88.94 113 GLN A CA 1
ATOM 883 C C . GLN A 1 113 ? 8.808 -4.512 -5.245 1.00 88.94 113 GLN A C 1
ATOM 885 O O . GLN A 1 113 ? 8.229 -4.887 -6.264 1.00 88.94 113 GLN A O 1
ATOM 890 N N . LYS A 1 114 ? 8.773 -3.248 -4.815 1.00 87.50 114 LYS A N 1
ATOM 891 C CA . LYS A 1 114 ? 8.083 -2.147 -5.488 1.00 87.50 114 LYS A CA 1
ATOM 892 C C . LYS A 1 114 ? 9.115 -1.066 -5.829 1.00 87.50 114 LYS A C 1
ATOM 894 O O . LYS A 1 114 ? 9.606 -0.354 -4.955 1.00 87.50 114 LYS A O 1
ATOM 899 N N . ASN A 1 115 ? 9.456 -0.936 -7.108 1.00 80.94 115 ASN A N 1
ATOM 900 C CA . ASN A 1 115 ? 10.344 0.129 -7.580 1.00 80.94 115 ASN A CA 1
ATOM 901 C C . ASN A 1 115 ? 9.506 1.262 -8.161 1.00 80.94 115 ASN A C 1
ATOM 903 O O . ASN A 1 115 ? 8.864 1.062 -9.192 1.00 80.94 115 ASN A O 1
ATOM 907 N N . SER A 1 116 ? 9.500 2.420 -7.497 1.00 78.38 116 SER A N 1
ATOM 908 C CA . SER A 1 116 ? 8.618 3.543 -7.828 1.00 78.38 116 SER A CA 1
ATOM 909 C C . SER A 1 116 ? 9.388 4.793 -8.250 1.00 78.38 116 SER A C 1
ATOM 911 O O . SER A 1 116 ? 10.421 5.138 -7.665 1.00 78.38 116 SER A O 1
ATOM 913 N N . LEU A 1 117 ? 8.848 5.497 -9.246 1.00 71.50 117 LEU A N 1
ATOM 914 C CA . LEU A 1 117 ? 9.139 6.900 -9.530 1.00 71.50 117 LEU A CA 1
ATOM 915 C C . LEU A 1 117 ? 7.942 7.749 -9.086 1.00 71.50 117 LEU A C 1
ATOM 917 O O . LEU A 1 117 ? 6.885 7.730 -9.721 1.00 71.50 117 LEU A O 1
ATOM 921 N N . THR A 1 118 ? 8.115 8.504 -8.001 1.00 69.44 118 THR A N 1
ATOM 922 C CA . THR A 1 118 ? 7.049 9.258 -7.332 1.00 69.44 118 THR A CA 1
ATOM 923 C C . THR A 1 118 ? 7.021 10.724 -7.739 1.00 69.44 118 THR A C 1
ATOM 925 O O . THR A 1 118 ? 7.981 11.453 -7.514 1.00 69.44 118 THR A O 1
ATOM 928 N N . TYR A 1 119 ? 5.881 11.190 -8.239 1.00 67.31 119 TYR A N 1
ATOM 929 C CA . TYR A 1 119 ? 5.560 12.584 -8.521 1.00 67.31 119 TYR A CA 1
ATOM 930 C C . TYR A 1 119 ? 4.587 13.102 -7.463 1.00 67.31 119 TYR A C 1
ATOM 932 O O . TYR A 1 119 ? 3.474 12.597 -7.304 1.00 67.31 119 TYR A O 1
ATOM 940 N N . PHE A 1 120 ? 4.993 14.141 -6.735 1.00 64.50 120 PHE A N 1
ATOM 941 C CA . PHE A 1 120 ? 4.173 14.704 -5.670 1.00 64.50 120 PHE A CA 1
ATOM 942 C C . PHE A 1 120 ? 3.568 16.050 -6.061 1.00 64.50 120 PHE A C 1
ATOM 944 O O . PHE A 1 120 ? 4.281 17.013 -6.336 1.00 64.50 120 PHE A O 1
ATOM 951 N N . VAL A 1 121 ? 2.237 16.121 -6.036 1.00 56.97 121 VAL A N 1
ATOM 952 C CA . VAL A 1 121 ? 1.482 17.327 -6.413 1.00 56.97 121 VAL A CA 1
ATOM 953 C C . VAL A 1 121 ? 1.108 18.163 -5.190 1.00 56.97 121 VAL A C 1
ATOM 955 O O . VAL A 1 121 ? 1.003 19.382 -5.291 1.00 56.97 121 VAL A O 1
ATOM 958 N N . ALA A 1 122 ? 0.959 17.541 -4.015 1.00 50.38 122 ALA A N 1
ATOM 959 C CA . ALA A 1 122 ? 0.302 18.177 -2.871 1.00 50.38 122 ALA A CA 1
ATOM 960 C C . ALA A 1 122 ? 1.154 19.175 -2.063 1.00 50.38 122 ALA A C 1
ATOM 962 O O . ALA A 1 122 ? 0.584 19.918 -1.268 1.00 50.38 122 ALA A O 1
ATOM 963 N N . ALA A 1 123 ? 2.482 19.240 -2.231 1.00 47.25 123 ALA A N 1
ATOM 964 C CA . ALA A 1 123 ? 3.305 20.227 -1.505 1.00 47.25 123 ALA A CA 1
ATOM 965 C C . ALA A 1 123 ? 4.509 20.779 -2.287 1.00 47.25 123 ALA A C 1
ATOM 967 O O . ALA A 1 123 ? 5.576 21.019 -1.725 1.00 47.25 123 ALA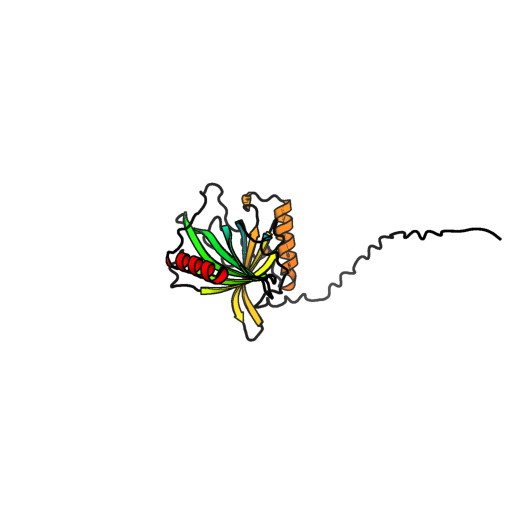 A O 1
ATOM 968 N N . GLY A 1 124 ? 4.347 21.013 -3.593 1.00 46.88 124 GLY A N 1
ATOM 969 C CA . GLY A 1 124 ? 5.350 21.751 -4.371 1.00 46.88 124 GLY A CA 1
ATOM 970 C C . GLY A 1 124 ? 6.691 21.024 -4.532 1.00 46.88 124 GLY A C 1
ATOM 971 O O . GLY A 1 124 ? 7.737 21.673 -4.613 1.00 46.88 124 GLY A O 1
ATOM 972 N N . ALA A 1 125 ? 6.680 19.688 -4.567 1.00 49.94 125 ALA A N 1
ATOM 973 C CA . ALA A 1 125 ? 7.884 18.921 -4.866 1.00 49.94 125 ALA A CA 1
ATOM 974 C C . ALA A 1 125 ? 8.407 19.235 -6.273 1.00 49.94 125 ALA A C 1
ATOM 976 O O . ALA A 1 125 ? 7.656 19.411 -7.230 1.00 49.94 125 ALA A O 1
ATOM 977 N N . LYS A 1 126 ? 9.736 19.290 -6.385 1.00 51.72 126 LYS A N 1
ATOM 978 C CA . LYS A 1 126 ? 10.469 19.754 -7.570 1.00 51.72 126 LYS A CA 1
ATOM 979 C C . LYS A 1 126 ? 10.808 18.629 -8.563 1.00 51.72 126 LYS A C 1
ATOM 981 O O . LYS A 1 126 ? 11.877 18.668 -9.164 1.00 51.72 126 LYS A O 1
ATOM 986 N N . GLY A 1 127 ? 9.934 17.634 -8.725 1.00 56.75 127 GLY A N 1
ATOM 987 C CA . GLY A 1 127 ? 10.121 16.529 -9.678 1.00 56.75 127 GLY A CA 1
ATOM 988 C C . GLY A 1 127 ? 10.066 15.130 -9.053 1.00 56.75 127 GLY A C 1
ATOM 989 O O . GLY A 1 127 ? 9.739 15.010 -7.869 1.00 56.75 127 GLY A O 1
ATOM 990 N N . PRO A 1 128 ? 10.344 14.080 -9.851 1.00 66.81 128 PRO A N 1
ATOM 991 C CA . PRO A 1 128 ? 10.217 12.701 -9.408 1.00 66.81 128 PRO A CA 1
ATOM 992 C C . PRO A 1 128 ? 11.257 12.334 -8.348 1.00 66.81 128 PRO A C 1
ATOM 994 O O . PRO A 1 128 ? 12.435 12.669 -8.478 1.00 66.81 128 PRO A O 1
ATOM 997 N N . GLN A 1 129 ? 10.832 11.603 -7.323 1.00 72.06 129 GLN A N 1
ATOM 998 C CA . GLN A 1 129 ? 11.709 10.965 -6.345 1.00 72.06 129 GLN A CA 1
ATOM 999 C C . GLN A 1 129 ? 11.657 9.455 -6.545 1.00 72.06 129 GLN A C 1
ATOM 1001 O O . GLN A 1 129 ? 10.576 8.880 -6.658 1.00 72.06 129 GLN A O 1
ATOM 1006 N N . GLN A 1 130 ? 12.820 8.809 -6.607 1.00 72.31 130 GLN A N 1
ATOM 1007 C CA . GLN A 1 130 ? 12.866 7.353 -6.600 1.00 72.31 130 GLN A CA 1
ATOM 1008 C C . GLN A 1 130 ? 12.584 6.863 -5.182 1.00 72.31 130 GLN A C 1
ATOM 1010 O O . GLN A 1 130 ? 13.251 7.282 -4.236 1.00 72.31 130 GLN A O 1
ATOM 1015 N N . VAL A 1 131 ? 11.609 5.969 -5.049 1.00 75.25 131 VAL A N 1
ATOM 1016 C CA . VAL A 1 131 ? 11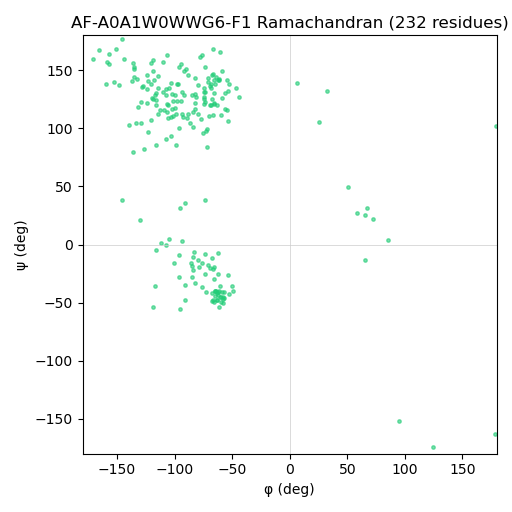.242 5.358 -3.774 1.00 75.25 131 VAL A CA 1
ATOM 1017 C C . VAL A 1 131 ? 11.447 3.855 -3.882 1.00 75.25 131 VAL A C 1
ATOM 1019 O O . VAL A 1 131 ? 10.912 3.198 -4.778 1.00 75.25 131 VAL A O 1
ATOM 1022 N N . PHE A 1 132 ? 12.230 3.317 -2.949 1.00 75.81 132 PHE A N 1
ATOM 1023 C CA . PHE A 1 132 ? 12.348 1.880 -2.739 1.00 75.81 132 PHE A CA 1
ATOM 1024 C C . PHE A 1 132 ? 11.275 1.462 -1.742 1.00 75.81 132 PHE A C 1
ATOM 1026 O O . PHE A 1 132 ? 11.339 1.808 -0.558 1.00 75.81 132 PHE A O 1
ATOM 1033 N N . ALA A 1 133 ? 10.274 0.753 -2.251 1.00 85.06 133 ALA A N 1
ATOM 1034 C CA . ALA A 1 133 ? 9.181 0.214 -1.470 1.00 85.06 133 ALA A CA 1
ATOM 1035 C C . ALA A 1 133 ? 9.168 -1.316 -1.575 1.00 85.06 133 ALA A C 1
ATOM 1037 O O . ALA A 1 133 ? 9.733 -1.915 -2.495 1.00 85.06 133 ALA A O 1
ATOM 1038 N N . SER A 1 134 ? 8.543 -1.974 -0.614 1.00 90.75 134 SER A N 1
ATOM 1039 C CA . SER A 1 134 ? 8.398 -3.426 -0.620 1.00 90.75 134 SER A CA 1
ATOM 1040 C C . SER A 1 134 ? 7.154 -3.842 0.140 1.00 90.75 134 SER A C 1
ATOM 1042 O O . SER A 1 134 ? 6.902 -3.318 1.222 1.00 90.75 134 SER A O 1
ATOM 1044 N N . GLU A 1 135 ? 6.451 -4.833 -0.381 1.00 93.62 135 GLU A N 1
ATOM 1045 C CA . GLU A 1 135 ? 5.378 -5.526 0.313 1.00 93.62 135 GLU A CA 1
ATOM 1046 C C . GLU A 1 135 ? 5.977 -6.464 1.371 1.00 93.62 135 GLU A C 1
ATOM 1048 O O . GLU A 1 135 ? 6.828 -7.300 1.063 1.00 93.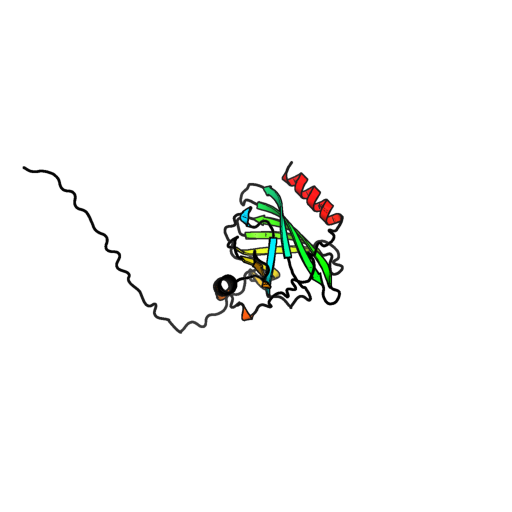62 135 GLU A O 1
ATOM 1053 N N . ILE A 1 136 ? 5.550 -6.325 2.625 1.00 94.75 136 ILE A N 1
ATOM 1054 C CA . ILE A 1 136 ? 5.941 -7.217 3.726 1.00 94.75 136 ILE A CA 1
ATOM 1055 C C . ILE A 1 136 ? 4.938 -8.370 3.852 1.00 94.75 136 ILE A C 1
ATOM 1057 O O . ILE A 1 136 ? 5.303 -9.485 4.228 1.00 94.75 136 ILE A O 1
ATOM 1061 N N . PHE A 1 137 ? 3.659 -8.105 3.589 1.00 96.88 137 PHE A N 1
ATOM 1062 C CA . PHE A 1 137 ? 2.590 -9.085 3.731 1.00 96.88 137 PHE A CA 1
ATOM 1063 C C . PHE A 1 137 ? 1.381 -8.673 2.904 1.00 96.88 137 PHE A C 1
ATOM 1065 O O . PHE A 1 137 ? 0.961 -7.531 2.984 1.00 96.88 137 PHE A O 1
ATOM 1072 N N . ILE A 1 138 ? 0.747 -9.621 2.221 1.00 97.81 138 ILE A N 1
ATOM 1073 C CA . ILE A 1 138 ? -0.526 -9.394 1.542 1.00 97.81 138 ILE A CA 1
ATOM 1074 C C . ILE A 1 138 ? -1.357 -10.678 1.554 1.00 97.81 138 ILE A C 1
ATOM 1076 O O . ILE A 1 138 ? -0.838 -11.770 1.322 1.00 97.81 138 ILE A O 1
ATOM 1080 N N . ASP A 1 139 ? -2.656 -10.551 1.818 1.00 97.31 139 ASP A N 1
ATOM 1081 C CA . ASP A 1 139 ? -3.628 -11.650 1.680 1.00 97.31 139 ASP A CA 1
ATOM 1082 C C . ASP A 1 139 ? -4.632 -11.423 0.536 1.00 97.31 139 ASP A C 1
ATOM 1084 O O . ASP A 1 139 ? -5.536 -12.236 0.316 1.00 97.31 139 ASP A O 1
ATOM 1088 N N . TYR A 1 140 ? -4.473 -10.299 -0.172 1.00 97.50 140 TYR A N 1
ATOM 1089 C CA . TYR A 1 140 ? -5.260 -9.808 -1.307 1.00 97.50 140 TYR A CA 1
ATOM 1090 C C . TYR A 1 140 ? -6.722 -9.448 -1.015 1.00 97.50 140 TYR A C 1
ATOM 1092 O O . TYR A 1 140 ? -7.368 -8.810 -1.850 1.00 97.50 140 TYR A O 1
ATOM 1100 N N . THR A 1 141 ? -7.255 -9.847 0.137 1.00 97.44 141 THR A N 1
ATOM 1101 C CA . THR A 1 141 ? -8.696 -9.865 0.424 1.00 97.44 141 THR A CA 1
ATOM 1102 C C . THR A 1 141 ? -9.081 -8.930 1.557 1.00 97.44 141 THR A C 1
ATOM 1104 O O . THR A 1 141 ? -10.134 -8.302 1.483 1.00 97.44 141 THR A O 1
ATOM 1107 N N . VAL A 1 142 ? -8.229 -8.800 2.569 1.00 97.75 142 VAL A N 1
ATOM 1108 C CA . VAL A 1 142 ? -8.450 -7.964 3.744 1.00 97.75 142 VAL A CA 1
ATOM 1109 C C . VAL A 1 142 ? -7.376 -6.897 3.824 1.00 97.75 142 VAL A C 1
ATOM 1111 O O . VAL A 1 142 ? -7.736 -5.721 3.881 1.00 97.75 142 VAL A O 1
ATOM 1114 N N . MET A 1 143 ? -6.093 -7.277 3.800 1.00 98.31 143 MET A N 1
ATOM 1115 C CA . MET A 1 143 ? -4.994 -6.355 4.090 1.00 98.31 143 MET A CA 1
ATOM 1116 C C . MET A 1 143 ? -3.722 -6.569 3.263 1.00 98.31 143 MET A C 1
ATOM 1118 O O . MET A 1 143 ? -3.436 -7.661 2.763 1.00 98.31 143 MET A O 1
ATOM 1122 N N . GLU A 1 144 ? -2.928 -5.507 3.225 1.00 97.56 144 GLU A N 1
ATOM 1123 C CA . GLU A 1 144 ? -1.534 -5.494 2.792 1.00 97.56 144 GLU A CA 1
ATOM 1124 C C . GLU A 1 144 ? -0.693 -4.649 3.774 1.00 97.56 144 GLU A C 1
ATOM 1126 O O . GLU A 1 144 ? -1.238 -3.814 4.512 1.00 97.56 144 GLU A O 1
ATOM 1131 N N . ILE A 1 145 ? 0.615 -4.900 3.836 1.00 97.06 145 ILE A N 1
ATOM 1132 C CA . ILE A 1 145 ? 1.567 -4.180 4.684 1.00 97.06 145 ILE A CA 1
ATOM 1133 C C . ILE A 1 145 ? 2.736 -3.737 3.815 1.00 97.06 145 ILE A C 1
ATOM 1135 O O . ILE A 1 145 ? 3.657 -4.505 3.533 1.00 97.06 145 ILE A O 1
ATOM 1139 N N . ASP A 1 146 ? 2.744 -2.454 3.502 1.00 93.38 146 ASP A N 1
ATOM 1140 C CA . ASP A 1 146 ? 3.791 -1.807 2.739 1.00 93.38 146 ASP A CA 1
ATOM 1141 C C . ASP A 1 146 ? 4.923 -1.298 3.622 1.00 93.38 146 ASP A C 1
ATOM 1143 O O . ASP A 1 146 ? 4.710 -0.797 4.728 1.00 93.38 146 ASP A O 1
ATOM 1147 N N . HIS A 1 147 ? 6.136 -1.346 3.082 1.00 91.88 147 HIS A N 1
ATOM 1148 C CA . HIS A 1 147 ? 7.326 -0.739 3.657 1.00 91.88 147 HIS A CA 1
ATOM 1149 C C . HIS A 1 147 ? 7.980 0.239 2.686 1.00 91.88 147 HIS A C 1
ATOM 1151 O O . HIS A 1 147 ? 8.106 -0.047 1.496 1.00 91.88 147 HIS A O 1
ATOM 1157 N N . ARG A 1 148 ? 8.468 1.364 3.215 1.00 89.69 148 ARG A N 1
ATOM 1158 C CA . ARG A 1 148 ? 9.389 2.281 2.529 1.00 89.69 148 ARG A CA 1
ATOM 1159 C C . ARG A 1 148 ? 10.536 2.629 3.468 1.00 89.69 148 ARG A C 1
ATOM 1161 O O . ARG A 1 148 ? 10.295 2.843 4.651 1.00 89.69 148 ARG A O 1
ATOM 1168 N N . CYS A 1 149 ? 11.751 2.759 2.944 1.00 88.69 149 CYS A N 1
ATOM 1169 C CA . CYS A 1 149 ? 12.885 3.213 3.745 1.00 88.69 149 CYS A CA 1
ATOM 1170 C C . CYS A 1 149 ? 13.282 4.650 3.394 1.00 88.69 149 CYS A C 1
ATOM 1172 O O . CYS A 1 149 ? 13.751 4.895 2.282 1.00 88.69 149 CYS A O 1
ATOM 1174 N N . LEU A 1 150 ? 13.122 5.589 4.332 1.00 85.69 150 LEU A N 1
ATOM 1175 C CA . LEU A 1 150 ? 13.505 6.992 4.125 1.00 85.69 150 LEU A CA 1
ATOM 1176 C C . LEU A 1 150 ? 15.000 7.240 4.352 1.00 85.69 150 LEU A C 1
ATOM 1178 O O . LEU A 1 150 ? 15.597 8.074 3.672 1.00 85.69 150 LEU A O 1
ATOM 1182 N N . ALA A 1 151 ? 15.610 6.506 5.285 1.00 88.25 151 ALA A N 1
ATOM 1183 C CA . ALA A 1 151 ? 17.029 6.612 5.619 1.00 88.25 151 ALA A CA 1
ATOM 1184 C C . ALA A 1 151 ? 17.711 5.233 5.533 1.00 88.25 151 ALA A C 1
ATOM 1186 O O . ALA A 1 151 ? 17.856 4.543 6.548 1.00 88.25 151 ALA A O 1
ATOM 1187 N N . PRO A 1 152 ? 18.102 4.784 4.326 1.00 89.12 152 PRO A N 1
ATOM 1188 C CA . PRO A 1 152 ? 18.775 3.504 4.156 1.00 89.12 152 PRO A CA 1
ATOM 1189 C C . PRO A 1 152 ? 20.225 3.557 4.644 1.00 89.12 152 PRO A C 1
ATOM 1191 O O . PRO A 1 152 ? 21.005 4.419 4.236 1.00 89.12 152 PRO A O 1
ATOM 1194 N N . ASN A 1 153 ? 20.616 2.580 5.461 1.00 91.19 153 ASN A N 1
ATOM 1195 C CA . ASN A 1 153 ? 21.982 2.419 5.937 1.00 91.19 153 ASN A CA 1
ATOM 1196 C C . ASN A 1 153 ? 22.677 1.287 5.178 1.00 91.19 153 ASN A C 1
ATOM 1198 O O . ASN A 1 153 ? 22.597 0.108 5.526 1.00 91.19 153 ASN A O 1
ATOM 1202 N N . VAL A 1 154 ? 23.382 1.654 4.109 1.00 88.38 154 VAL A N 1
ATOM 1203 C CA . VAL A 1 154 ? 24.074 0.693 3.234 1.00 88.38 154 VAL A CA 1
ATOM 1204 C C . VAL A 1 154 ? 25.236 -0.035 3.915 1.00 88.38 154 VAL A C 1
ATOM 1206 O O . VAL A 1 154 ? 25.626 -1.103 3.453 1.00 88.38 154 VAL A O 1
ATOM 1209 N N . ALA A 1 155 ? 25.789 0.510 5.004 1.00 92.31 155 ALA A N 1
ATOM 1210 C CA . ALA A 1 155 ? 26.897 -0.119 5.721 1.00 92.31 155 ALA A CA 1
ATOM 1211 C C . ALA A 1 155 ? 26.427 -1.308 6.571 1.00 92.31 155 ALA A C 1
ATOM 1213 O O . ALA A 1 155 ? 27.128 -2.312 6.679 1.00 92.31 155 ALA A O 1
ATOM 1214 N N . THR A 1 156 ? 25.240 -1.198 7.165 1.00 91.75 156 THR A N 1
ATOM 1215 C CA . THR A 1 156 ? 24.638 -2.230 8.024 1.00 91.75 156 THR A CA 1
ATOM 1216 C C . THR A 1 156 ? 23.583 -3.067 7.302 1.00 91.75 156 THR A C 1
ATOM 1218 O O . THR A 1 156 ? 23.203 -4.126 7.799 1.00 91.75 156 THR A O 1
ATOM 1221 N N . GLY A 1 157 ? 23.092 -2.606 6.147 1.00 89.94 157 GLY A N 1
ATOM 1222 C CA . GLY A 1 157 ? 21.963 -3.207 5.438 1.00 89.94 157 GLY A CA 1
ATOM 1223 C C . GLY A 1 157 ? 20.615 -2.968 6.127 1.00 89.94 157 GLY A C 1
ATOM 1224 O O . GLY A 1 157 ? 19.679 -3.739 5.907 1.00 89.94 157 GLY A O 1
ATOM 1225 N N . THR A 1 158 ? 20.509 -1.941 6.975 1.00 93.38 158 THR A N 1
ATOM 1226 C CA . THR A 1 158 ? 19.308 -1.629 7.770 1.00 93.38 158 THR A CA 1
ATOM 1227 C C . THR A 1 158 ? 18.569 -0.408 7.243 1.00 93.38 158 THR A C 1
ATOM 1229 O O . THR A 1 158 ?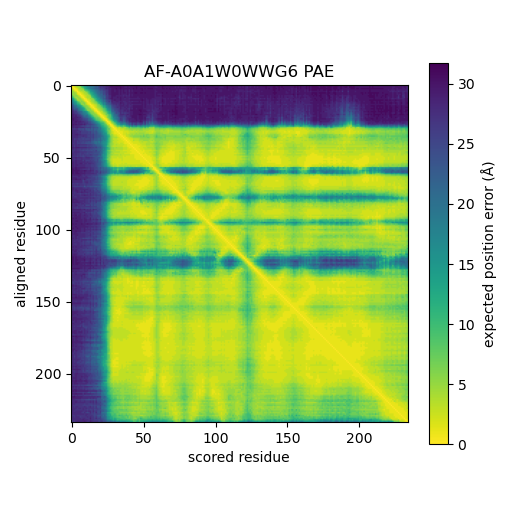 19.114 0.383 6.475 1.00 93.38 158 THR A O 1
ATOM 1232 N N . CYS A 1 159 ? 17.315 -0.259 7.658 1.00 92.12 159 CYS A N 1
ATOM 1233 C CA . CYS A 1 159 ? 16.574 0.979 7.504 1.00 92.12 159 CYS A CA 1
ATOM 1234 C C . CYS A 1 159 ? 16.524 1.725 8.838 1.00 92.12 159 CYS A C 1
ATOM 1236 O O . CYS A 1 159 ? 15.944 1.218 9.800 1.00 92.12 159 CYS A O 1
ATOM 1238 N N . ASP A 1 160 ? 17.120 2.916 8.887 1.00 90.81 160 ASP A N 1
ATOM 1239 C CA . ASP A 1 160 ? 17.189 3.718 10.114 1.00 90.81 160 ASP A CA 1
ATOM 1240 C C . ASP A 1 160 ? 15.907 4.549 10.322 1.00 90.81 160 ASP A C 1
ATOM 1242 O O . ASP A 1 160 ? 15.579 4.901 11.454 1.00 90.81 160 ASP A O 1
ATOM 1246 N N . ASP A 1 161 ? 15.153 4.802 9.246 1.00 89.75 161 ASP A N 1
ATOM 1247 C CA . ASP A 1 161 ? 13.854 5.491 9.260 1.00 89.75 161 ASP A CA 1
ATOM 1248 C C . ASP A 1 161 ? 12.841 4.758 8.353 1.00 89.75 161 ASP A C 1
ATOM 1250 O O . ASP A 1 161 ? 12.683 5.111 7.174 1.00 89.75 161 ASP A O 1
ATOM 1254 N N . PRO A 1 162 ? 12.239 3.653 8.840 1.00 92.06 162 PRO A N 1
ATOM 1255 C CA . PRO A 1 162 ? 11.255 2.898 8.080 1.00 92.06 162 PRO A CA 1
ATOM 1256 C C . PRO A 1 162 ? 9.866 3.535 8.181 1.00 92.06 162 PRO A C 1
ATOM 1258 O O . PRO A 1 162 ? 9.443 3.973 9.247 1.00 92.06 162 PRO A O 1
ATOM 1261 N N . ILE A 1 163 ? 9.118 3.478 7.083 1.00 91.88 163 ILE A N 1
ATOM 1262 C CA . ILE A 1 163 ? 7.672 3.690 7.044 1.00 91.88 163 ILE A CA 1
ATOM 1263 C C . ILE A 1 163 ? 6.997 2.339 6.880 1.00 91.88 163 ILE A C 1
ATOM 1265 O O . ILE A 1 163 ? 7.377 1.571 5.995 1.00 91.88 163 ILE A O 1
ATOM 1269 N N . PHE A 1 164 ? 5.953 2.097 7.670 1.00 94.25 164 PHE A N 1
ATOM 1270 C CA . PHE A 1 164 ? 5.020 0.991 7.453 1.00 94.25 164 PHE A CA 1
ATOM 1271 C C . PHE A 1 164 ? 3.634 1.540 7.161 1.00 94.25 164 PHE A C 1
ATOM 1273 O O . PHE A 1 164 ? 3.155 2.371 7.930 1.00 94.25 164 PHE A O 1
ATOM 1280 N N . LEU A 1 165 ? 2.987 1.073 6.097 1.00 94.50 165 LEU A N 1
ATOM 1281 C CA . LEU A 1 165 ? 1.594 1.393 5.801 1.00 94.50 165 LEU A CA 1
ATOM 1282 C C . LEU A 1 165 ? 0.783 0.105 5.834 1.00 94.50 165 LEU A C 1
ATOM 1284 O O . LEU A 1 165 ? 1.147 -0.874 5.195 1.00 94.50 165 LEU A O 1
ATOM 1288 N N . ILE A 1 166 ? -0.313 0.107 6.580 1.00 97.62 166 ILE A N 1
ATOM 1289 C CA . ILE A 1 166 ? -1.300 -0.965 6.526 1.00 97.62 166 ILE A CA 1
ATOM 1290 C C . ILE A 1 166 ? -2.428 -0.473 5.638 1.00 97.62 166 ILE A C 1
ATOM 1292 O O . ILE A 1 166 ? -3.100 0.491 6.010 1.00 97.62 166 ILE A O 1
ATOM 1296 N N . ASN A 1 167 ? -2.676 -1.142 4.515 1.00 98.12 167 ASN A N 1
ATOM 1297 C CA . ASN A 1 167 ? -3.846 -0.862 3.692 1.00 98.12 167 ASN A CA 1
ATOM 1298 C C . ASN A 1 167 ? -4.848 -2.014 3.754 1.00 98.12 167 ASN A C 1
ATOM 1300 O O . ASN A 1 167 ? -4.517 -3.148 4.090 1.00 98.12 167 ASN A O 1
ATOM 1304 N N . THR A 1 168 ? -6.105 -1.700 3.456 1.00 98.62 168 THR A N 1
ATOM 1305 C CA . THR A 1 168 ? -7.240 -2.619 3.577 1.00 98.62 168 THR A CA 1
ATOM 1306 C C . THR A 1 168 ? -8.150 -2.559 2.356 1.00 98.62 168 THR A C 1
ATOM 1308 O O . THR A 1 168 ? -8.241 -1.527 1.696 1.00 98.62 168 THR A O 1
ATOM 1311 N N . ARG A 1 169 ? -8.864 -3.644 2.040 1.00 98.00 169 ARG A N 1
ATOM 1312 C CA . ARG A 1 169 ? -9.834 -3.661 0.922 1.00 98.00 169 ARG A CA 1
ATOM 1313 C C . ARG A 1 169 ? -11.152 -2.944 1.232 1.00 98.00 169 ARG A C 1
ATOM 1315 O O . ARG A 1 169 ? -11.912 -2.624 0.320 1.00 98.00 169 ARG A O 1
ATOM 1322 N N . VAL A 1 170 ? -11.428 -2.673 2.506 1.00 98.25 170 VAL A N 1
ATOM 1323 C CA . VAL A 1 170 ? -12.646 -2.010 2.992 1.00 98.25 170 VAL A CA 1
ATOM 1324 C C . VAL A 1 170 ? -12.254 -0.738 3.731 1.00 98.25 170 VAL A C 1
ATOM 1326 O O . VAL A 1 170 ? -11.303 -0.743 4.499 1.00 98.25 170 VAL A O 1
ATOM 1329 N N . LYS A 1 171 ? -12.994 0.359 3.526 1.00 97.75 171 LYS A N 1
ATOM 1330 C CA . LYS A 1 171 ? -12.726 1.625 4.228 1.00 97.75 171 LYS A CA 1
ATOM 1331 C C . LYS A 1 171 ? -12.693 1.388 5.747 1.00 97.75 171 LYS A C 1
ATOM 1333 O O . LYS A 1 171 ? -13.654 0.816 6.256 1.00 97.75 171 LYS A O 1
ATOM 1338 N N . PRO A 1 172 ? -11.692 1.891 6.490 1.00 97.69 172 PRO A N 1
ATOM 1339 C CA . PRO A 1 172 ? -11.534 1.615 7.917 1.00 97.69 172 PRO A CA 1
ATOM 1340 C C . PRO A 1 172 ? -12.767 1.804 8.811 1.00 97.69 172 PRO A C 1
ATOM 1342 O O . PRO A 1 172 ? -13.003 0.936 9.647 1.00 97.69 172 PRO A O 1
ATOM 1345 N N . PRO A 1 173 ? -13.620 2.838 8.637 1.00 97.88 173 PRO A N 1
ATOM 1346 C CA . PRO A 1 173 ? -14.847 2.962 9.435 1.00 97.88 173 PRO A CA 1
ATOM 1347 C C . PRO A 1 173 ? -15.907 1.882 9.168 1.00 97.88 173 PRO A C 1
ATOM 1349 O O . PRO A 1 173 ? -16.898 1.820 9.888 1.00 97.88 173 PRO A O 1
ATOM 1352 N N . LEU A 1 174 ? -15.745 1.094 8.102 1.00 98.12 174 LEU A N 1
ATOM 1353 C CA . LEU A 1 174 ? -16.661 0.037 7.672 1.00 98.12 174 LEU A CA 1
ATOM 1354 C C . LEU A 1 174 ? -16.099 -1.371 7.925 1.00 98.12 174 LEU A C 1
ATOM 1356 O O . LEU A 1 174 ? -16.768 -2.347 7.590 1.00 98.12 174 LEU A O 1
ATOM 1360 N N . LEU A 1 175 ? -14.890 -1.488 8.484 1.00 98.38 175 LEU A N 1
ATOM 1361 C CA . LEU A 1 175 ? -14.317 -2.775 8.873 1.00 98.38 175 LEU A CA 1
ATOM 1362 C C . LEU A 1 175 ? -15.136 -3.396 10.006 1.00 98.38 175 LEU A C 1
ATOM 1364 O O . LEU A 1 175 ? -15.584 -2.704 10.925 1.00 98.38 175 LEU A O 1
ATOM 1368 N N . THR A 1 176 ? -15.306 -4.715 9.967 1.00 98.50 176 THR A N 1
ATOM 1369 C CA . THR A 1 176 ? -15.881 -5.440 11.101 1.00 98.50 176 THR A CA 1
ATOM 1370 C C . THR A 1 176 ? -14.842 -5.599 12.212 1.00 98.50 176 THR A C 1
ATOM 1372 O O . THR A 1 176 ? -13.639 -5.489 11.979 1.00 98.50 176 THR A O 1
ATOM 1375 N N . GLN A 1 177 ? -15.282 -5.919 13.433 1.00 98.38 177 GLN A N 1
ATOM 1376 C CA . GLN A 1 177 ? -14.343 -6.206 14.524 1.00 98.38 177 GLN A CA 1
ATOM 1377 C C . GLN A 1 177 ? -13.432 -7.401 14.201 1.00 98.38 177 GLN A C 1
ATOM 1379 O O . GLN A 1 177 ? -12.259 -7.379 14.548 1.00 98.38 177 GLN A O 1
ATOM 1384 N N . ALA A 1 178 ? -13.948 -8.414 13.495 1.00 98.50 178 ALA A N 1
ATOM 1385 C CA . ALA A 1 178 ? -13.152 -9.564 13.079 1.00 98.50 178 ALA A CA 1
ATOM 1386 C C . ALA A 1 178 ? -12.041 -9.165 12.093 1.00 98.50 178 ALA A C 1
ATOM 1388 O O . ALA A 1 178 ? -10.918 -9.651 12.221 1.00 98.50 178 ALA A O 1
ATOM 1389 N N . ASP A 1 179 ? -12.330 -8.252 11.157 1.00 98.56 179 ASP A N 1
ATOM 1390 C CA . ASP A 1 179 ? -11.316 -7.716 10.241 1.00 98.56 179 ASP A CA 1
ATOM 1391 C C . ASP A 1 179 ? -10.256 -6.927 11.015 1.00 98.56 179 ASP A C 1
ATOM 1393 O O . ASP A 1 179 ? -9.065 -7.111 10.790 1.00 98.56 179 ASP A O 1
ATOM 1397 N N . ILE A 1 180 ? -10.676 -6.087 11.968 1.00 98.62 180 ILE A N 1
ATOM 1398 C CA . ILE A 1 180 ? -9.764 -5.306 12.817 1.00 98.62 180 ILE A CA 1
ATOM 1399 C C . ILE A 1 180 ? -8.843 -6.231 13.621 1.00 98.62 180 ILE A C 1
ATOM 1401 O O . ILE A 1 180 ? -7.627 -6.050 13.593 1.00 98.62 180 ILE A O 1
ATOM 1405 N N . ASP A 1 181 ? -9.395 -7.244 14.293 1.00 98.62 181 ASP A N 1
ATOM 1406 C CA . ASP A 1 181 ? -8.617 -8.206 15.080 1.00 98.62 181 ASP A CA 1
ATOM 1407 C C . ASP A 1 181 ? -7.622 -8.974 14.193 1.00 98.62 181 ASP A C 1
ATOM 1409 O O . ASP A 1 181 ? -6.470 -9.194 14.580 1.00 98.62 181 ASP A O 1
ATOM 1413 N N . TYR A 1 182 ? -8.047 -9.346 12.980 1.00 98.62 182 TYR A N 1
ATOM 1414 C CA . TYR A 1 182 ? -7.190 -9.989 11.988 1.00 98.62 182 TYR A CA 1
ATOM 1415 C C . TYR A 1 182 ? -6.045 -9.072 11.538 1.00 98.62 182 TYR A C 1
ATOM 1417 O O . TYR A 1 182 ? -4.889 -9.506 11.529 1.00 98.62 182 TYR A O 1
ATOM 1425 N N . ILE A 1 183 ? -6.343 -7.811 11.209 1.00 98.62 183 ILE A N 1
ATOM 1426 C CA . ILE A 1 183 ? -5.368 -6.810 10.760 1.00 98.62 183 ILE A CA 1
ATOM 1427 C C . ILE A 1 183 ? -4.323 -6.550 11.846 1.00 98.62 183 ILE A C 1
ATOM 1429 O O . ILE A 1 183 ? -3.118 -6.677 11.616 1.00 98.62 183 ILE A O 1
ATOM 1433 N N . GLU A 1 184 ? -4.782 -6.221 13.053 1.00 98.44 184 GLU A N 1
ATOM 1434 C CA . GLU A 1 184 ? -3.911 -5.859 14.169 1.00 98.44 184 GLU A CA 1
ATOM 1435 C C . GLU A 1 184 ? -3.087 -7.061 14.651 1.00 98.44 184 GLU A C 1
ATOM 1437 O O . GLU A 1 184 ? -1.879 -6.946 14.889 1.00 98.44 184 GLU A O 1
ATOM 1442 N N . GLY A 1 185 ? -3.708 -8.242 14.737 1.00 98.38 185 GLY A N 1
ATOM 1443 C CA . GLY A 1 185 ? -3.028 -9.490 15.073 1.00 98.38 185 GLY A CA 1
ATOM 1444 C C . GLY A 1 185 ? -1.974 -9.884 14.036 1.00 98.38 185 GLY A C 1
ATOM 1445 O O . GLY A 1 185 ? -0.867 -10.292 14.403 1.00 98.38 185 GLY A O 1
ATOM 1446 N N . THR A 1 186 ? -2.280 -9.720 12.747 1.00 98.50 186 THR A N 1
ATOM 1447 C CA . THR A 1 186 ? -1.344 -10.023 11.659 1.00 98.50 186 THR A CA 1
ATOM 1448 C C . THR A 1 186 ? -0.156 -9.075 11.664 1.00 98.50 186 THR A C 1
ATOM 1450 O O . THR A 1 186 ? 0.974 -9.566 11.663 1.00 98.50 186 THR A O 1
ATOM 1453 N N . PHE A 1 187 ? -0.374 -7.760 11.768 1.00 98.06 187 PHE A N 1
ATOM 1454 C CA . PHE A 1 187 ? 0.720 -6.789 11.854 1.00 98.06 187 PHE A CA 1
ATOM 1455 C C . PHE A 1 187 ? 1.639 -7.083 13.045 1.00 98.06 187 PHE A C 1
ATOM 1457 O O . PHE A 1 187 ? 2.849 -7.237 12.875 1.00 98.06 187 PHE A O 1
ATOM 1464 N N . ASN A 1 188 ? 1.068 -7.256 14.243 1.00 98.00 188 ASN A N 1
ATOM 1465 C CA . ASN A 1 188 ? 1.838 -7.564 15.450 1.00 98.00 188 ASN A CA 1
ATOM 1466 C C . ASN A 1 188 ? 2.675 -8.838 15.288 1.00 98.00 188 ASN A C 1
ATOM 1468 O O . ASN A 1 188 ? 3.826 -8.882 15.714 1.00 98.00 188 ASN A O 1
ATOM 1472 N N . ARG A 1 189 ? 2.122 -9.879 14.657 1.00 97.12 189 ARG A N 1
ATOM 1473 C CA . ARG A 1 189 ? 2.837 -11.134 14.402 1.00 97.12 189 ARG A CA 1
ATOM 1474 C C . ARG A 1 189 ? 3.976 -10.959 13.396 1.00 97.12 189 ARG A C 1
ATOM 1476 O O . ARG A 1 189 ? 5.076 -11.439 13.662 1.00 97.12 189 ARG A O 1
ATOM 1483 N N . VAL A 1 190 ? 3.710 -10.309 12.261 1.00 96.06 190 VAL A N 1
ATOM 1484 C CA . VAL A 1 190 ? 4.688 -10.094 11.177 1.00 96.06 190 VAL A CA 1
ATOM 1485 C C . VAL A 1 190 ? 5.847 -9.225 11.664 1.00 96.06 190 VAL A C 1
ATOM 1487 O O . VAL A 1 190 ? 7.007 -9.525 11.390 1.00 96.06 190 VAL A O 1
ATOM 1490 N N . MET A 1 191 ? 5.544 -8.204 12.465 1.00 95.62 191 MET A N 1
ATOM 1491 C CA . MET A 1 191 ? 6.509 -7.188 12.875 1.00 95.62 191 MET A CA 1
ATOM 1492 C C . MET A 1 191 ? 7.171 -7.439 14.237 1.00 95.62 191 MET A C 1
ATOM 1494 O O . MET A 1 191 ? 8.175 -6.799 14.565 1.00 95.62 191 MET A O 1
ATOM 1498 N N . ALA A 1 192 ? 6.693 -8.428 15.003 1.00 95.06 192 ALA A N 1
ATOM 1499 C CA . ALA A 1 192 ? 7.269 -8.828 16.289 1.00 95.06 192 ALA A CA 1
ATOM 1500 C C . ALA A 1 192 ? 8.794 -9.069 16.289 1.00 95.06 192 ALA A C 1
ATOM 1502 O O . ALA A 1 192 ? 9.418 -8.770 17.312 1.00 95.06 192 ALA A O 1
ATOM 1503 N N . PRO A 1 193 ? 9.436 -9.613 15.230 1.00 94.50 193 PRO A N 1
ATOM 1504 C CA . PRO A 1 193 ? 10.894 -9.771 15.199 1.00 94.50 193 PRO A CA 1
ATOM 1505 C C . PRO A 1 193 ? 11.667 -8.448 15.278 1.00 94.50 193 PRO A C 1
ATOM 1507 O O . PRO A 1 193 ? 12.809 -8.440 15.736 1.00 94.50 193 PRO A O 1
ATOM 1510 N N . TYR A 1 194 ? 11.040 -7.351 14.853 1.00 94.50 194 TYR A N 1
ATOM 1511 C CA . TYR A 1 194 ? 11.612 -6.006 14.783 1.00 94.50 194 TYR A CA 1
ATOM 1512 C C . TYR A 1 194 ? 11.103 -5.090 15.903 1.00 94.50 194 TYR A C 1
ATOM 1514 O O . TYR A 1 194 ? 11.432 -3.911 15.934 1.00 94.50 194 TYR A O 1
ATOM 1522 N N . CYS A 1 195 ? 10.302 -5.634 16.828 1.00 93.50 195 CYS A N 1
ATOM 1523 C CA . CYS A 1 195 ? 9.670 -4.904 17.928 1.00 93.50 195 CYS A CA 1
ATOM 1524 C C . CYS A 1 195 ? 8.762 -3.741 17.511 1.00 93.50 195 CYS A C 1
ATOM 1526 O O . CYS A 1 195 ? 8.545 -2.824 18.303 1.00 93.50 195 CYS A O 1
ATOM 1528 N N . PHE A 1 196 ? 8.179 -3.810 16.315 1.00 94.56 196 PHE A N 1
ATOM 1529 C CA . PHE A 1 196 ? 7.031 -2.976 15.983 1.00 94.56 196 PHE A CA 1
ATOM 1530 C C . PHE A 1 196 ? 5.734 -3.715 16.302 1.00 94.56 196 PHE A C 1
ATOM 1532 O O . PHE A 1 196 ? 5.644 -4.944 16.252 1.00 94.56 196 PHE A O 1
ATOM 1539 N N . SER A 1 197 ? 4.725 -2.931 16.647 1.00 96.38 197 SER A N 1
ATOM 1540 C CA . SER A 1 197 ? 3.372 -3.362 16.965 1.00 96.38 197 SER A CA 1
ATOM 1541 C C . SER A 1 197 ? 2.394 -2.251 16.602 1.00 96.38 197 SER A C 1
ATOM 1543 O O . SER A 1 197 ? 2.804 -1.111 16.389 1.00 96.38 197 SER A O 1
ATOM 1545 N N . MET A 1 198 ? 1.097 -2.545 16.604 1.00 96.56 198 MET A N 1
ATOM 1546 C CA . MET A 1 198 ? 0.045 -1.548 16.386 1.00 96.56 198 MET A CA 1
ATOM 1547 C C . MET A 1 198 ? 0.139 -0.344 17.332 1.00 96.56 198 MET A C 1
ATOM 1549 O O . MET A 1 198 ? -0.273 0.747 16.957 1.00 96.56 198 MET A O 1
ATOM 1553 N N . ALA A 1 199 ? 0.722 -0.508 18.526 1.00 95.38 199 ALA A N 1
ATOM 1554 C CA . ALA A 1 199 ? 0.934 0.589 19.471 1.00 95.38 199 ALA A CA 1
ATOM 1555 C C . ALA A 1 199 ? 1.932 1.647 18.967 1.00 95.38 199 ALA A C 1
ATOM 1557 O O . ALA A 1 199 ? 1.958 2.761 19.482 1.00 95.38 199 ALA A O 1
ATOM 1558 N N . ASN A 1 200 ? 2.762 1.302 17.980 1.00 94.31 200 ASN A N 1
ATOM 1559 C CA . ASN A 1 200 ? 3.697 2.227 17.353 1.00 94.31 200 ASN A CA 1
ATOM 1560 C C . ASN A 1 200 ? 3.047 3.030 16.213 1.00 94.31 200 ASN A C 1
ATOM 1562 O O . ASN A 1 200 ? 3.626 4.019 15.774 1.00 94.31 200 ASN A O 1
ATOM 1566 N N . LEU A 1 201 ? 1.883 2.605 15.712 1.00 94.25 201 LEU A N 1
ATOM 1567 C CA . LEU A 1 201 ? 1.260 3.161 14.513 1.00 94.25 201 LEU A CA 1
ATOM 1568 C C . LEU A 1 201 ? 0.223 4.224 14.871 1.00 94.25 201 LEU A C 1
ATOM 1570 O O . LEU A 1 201 ? -0.430 4.170 15.913 1.00 94.25 201 LEU A O 1
ATOM 1574 N N . THR A 1 202 ? 0.010 5.157 13.947 1.00 94.06 202 THR A N 1
ATOM 1575 C CA . THR A 1 202 ? -1.129 6.074 13.987 1.00 94.06 202 THR A CA 1
ATOM 1576 C C . THR A 1 202 ? -2.220 5.576 13.048 1.00 94.06 202 THR A C 1
ATOM 1578 O O . THR A 1 202 ? -1.949 5.313 11.878 1.00 94.06 202 THR A O 1
ATOM 1581 N N . LYS A 1 203 ? -3.461 5.462 13.538 1.00 94.19 203 LYS A N 1
ATOM 1582 C CA . LYS A 1 203 ? -4.615 5.141 12.685 1.00 94.19 203 LYS A CA 1
ATOM 1583 C C . LYS A 1 203 ? -4.927 6.314 11.760 1.00 94.19 203 LYS A C 1
ATOM 1585 O O . LYS A 1 203 ? -4.955 7.466 12.199 1.00 94.19 203 LYS A O 1
ATOM 1590 N N . SER A 1 204 ? -5.194 6.017 10.497 1.00 93.50 204 SER A N 1
ATOM 1591 C CA . SER A 1 204 ? -5.529 7.028 9.499 1.00 93.50 204 SER A CA 1
ATOM 1592 C C . SER A 1 204 ? -6.884 7.659 9.823 1.00 93.50 204 SER A C 1
ATOM 1594 O O . SER A 1 204 ? -7.792 7.008 10.347 1.00 93.50 204 SER A O 1
ATOM 1596 N N . THR A 1 205 ? -7.042 8.949 9.524 1.00 93.12 205 THR A N 1
ATOM 1597 C CA . THR A 1 205 ? -8.307 9.648 9.782 1.00 93.12 205 THR A CA 1
ATOM 1598 C C . THR A 1 205 ? -9.274 9.437 8.626 1.00 93.12 205 THR A C 1
ATOM 1600 O O . THR A 1 205 ? -8.941 9.723 7.474 1.00 93.12 205 THR A O 1
ATOM 1603 N N . TRP A 1 206 ? -10.495 9.002 8.945 1.00 93.88 206 TRP A N 1
ATOM 1604 C CA . TRP A 1 206 ? -11.537 8.737 7.959 1.00 93.88 206 TRP A CA 1
ATOM 1605 C C . TRP A 1 206 ? -12.822 9.520 8.223 1.00 93.88 206 TRP A C 1
ATOM 1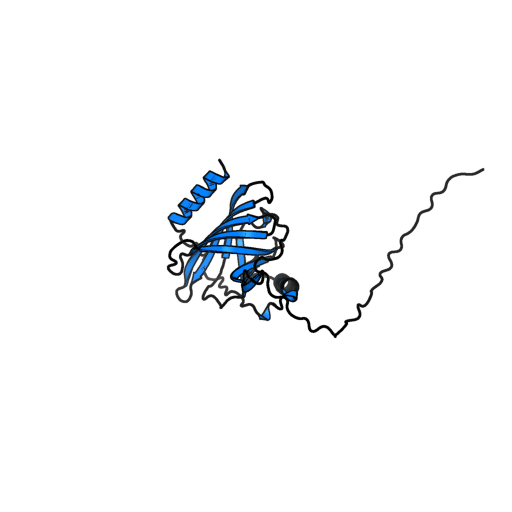607 O O . TRP A 1 206 ? -13.328 9.560 9.341 1.00 93.88 206 TRP A O 1
ATOM 1617 N N . ASP A 1 207 ? -13.359 10.113 7.162 1.00 94.44 207 ASP A N 1
ATOM 1618 C CA . ASP A 1 207 ? -14.586 10.898 7.143 1.00 94.44 207 ASP A CA 1
ATOM 1619 C C . ASP A 1 207 ? -15.444 10.459 5.950 1.00 94.44 207 ASP A C 1
ATOM 1621 O O . ASP A 1 207 ? -15.148 10.769 4.793 1.00 94.44 207 ASP A O 1
ATOM 1625 N N . LEU A 1 208 ? -16.502 9.696 6.237 1.00 95.12 208 LEU A N 1
ATOM 1626 C CA . LEU A 1 208 ? -17.406 9.149 5.221 1.00 95.12 208 LEU A CA 1
ATOM 1627 C C . LEU A 1 208 ? -18.335 10.203 4.601 1.00 95.12 208 LEU A C 1
ATOM 1629 O O . LEU A 1 208 ? -19.044 9.888 3.648 1.00 95.12 208 LEU A O 1
ATOM 1633 N N . THR A 1 209 ? -18.354 11.428 5.135 1.00 94.25 209 THR A N 1
ATOM 1634 C CA . THR A 1 209 ? -19.165 12.527 4.592 1.00 94.25 209 THR A CA 1
ATOM 1635 C C . THR A 1 209 ? -18.462 13.267 3.457 1.00 94.25 209 THR A C 1
ATOM 1637 O O . THR A 1 209 ? -19.116 13.950 2.668 1.00 94.25 209 THR A O 1
ATOM 1640 N N . LEU A 1 210 ? -17.138 13.114 3.342 1.00 91.88 210 LEU A N 1
ATOM 1641 C CA . LEU A 1 210 ? -16.370 13.686 2.245 1.00 91.88 210 LEU A CA 1
ATOM 1642 C C . LEU A 1 210 ? -16.665 12.946 0.931 1.00 91.88 210 LEU A C 1
ATOM 1644 O O . LEU A 1 210 ? -16.817 11.720 0.929 1.00 91.88 210 LEU A O 1
ATOM 1648 N N . PRO A 1 211 ? -16.705 13.663 -0.206 1.00 92.94 211 PRO A N 1
ATOM 1649 C CA . PRO A 1 211 ? -16.839 13.028 -1.508 1.00 92.94 211 PRO A CA 1
ATOM 1650 C C . PRO A 1 211 ? -15.592 12.198 -1.840 1.00 92.94 211 PRO A C 1
ATOM 1652 O O . PRO A 1 211 ? -14.544 12.311 -1.202 1.00 92.94 211 PRO A O 1
ATOM 1655 N N . THR A 1 212 ? -15.682 11.383 -2.887 1.00 91.69 212 THR A N 1
ATOM 1656 C CA . THR A 1 212 ? -14.508 10.707 -3.449 1.00 91.69 212 THR A CA 1
ATOM 1657 C C . THR A 1 212 ? -13.476 11.745 -3.902 1.00 91.69 212 THR A C 1
ATOM 1659 O O . THR A 1 212 ? -13.802 12.646 -4.677 1.00 91.69 212 THR A O 1
ATOM 1662 N N . CYS A 1 213 ? -12.235 11.628 -3.423 1.00 92.81 213 CYS A N 1
ATOM 1663 C CA . CYS A 1 213 ? -11.134 12.474 -3.874 1.00 92.81 213 CYS A CA 1
ATOM 1664 C C . CYS A 1 213 ? -10.552 11.921 -5.179 1.00 92.81 213 CYS A C 1
ATOM 1666 O O . CYS A 1 213 ? -9.996 10.827 -5.190 1.00 92.81 213 CYS A O 1
ATOM 1668 N N . ASN A 1 214 ? -10.670 12.705 -6.252 1.00 92.81 214 ASN A N 1
ATOM 1669 C CA . ASN A 1 214 ? -10.079 12.436 -7.561 1.00 92.81 214 ASN A CA 1
ATOM 1670 C C . ASN A 1 214 ? -9.054 13.544 -7.867 1.00 92.81 214 ASN A C 1
ATOM 1672 O O . ASN A 1 214 ? -9.432 14.572 -8.439 1.00 92.81 214 ASN A O 1
ATOM 1676 N N . PRO A 1 215 ? -7.795 13.411 -7.415 1.00 90.12 215 PRO A N 1
ATOM 1677 C CA . PRO A 1 215 ? -6.793 14.449 -7.610 1.00 90.12 215 PRO A CA 1
ATOM 1678 C C . PRO A 1 215 ? -6.448 14.614 -9.091 1.00 90.12 215 PRO A C 1
ATOM 1680 O O . PRO A 1 215 ? -6.456 13.655 -9.859 1.00 90.12 215 PRO A O 1
ATOM 1683 N N . VAL A 1 216 ? -6.133 15.847 -9.493 1.00 87.06 216 VAL A N 1
ATOM 1684 C CA . VAL A 1 216 ? -5.734 16.138 -10.874 1.00 87.06 216 VAL A CA 1
ATOM 1685 C C . VAL A 1 216 ? -4.315 15.631 -11.109 1.00 87.06 216 VAL A C 1
ATOM 1687 O O . VAL A 1 216 ? -3.372 16.060 -10.443 1.00 87.06 216 VAL A O 1
ATOM 1690 N N . GLU A 1 217 ? -4.183 14.734 -12.077 1.00 85.69 217 GLU A N 1
ATOM 1691 C CA . GLU A 1 217 ? -2.911 14.170 -12.512 1.00 85.69 217 GLU A CA 1
ATOM 1692 C C . GLU A 1 217 ? -2.033 15.225 -13.217 1.00 85.69 217 GLU A C 1
ATOM 1694 O O . GLU A 1 217 ? -2.527 15.963 -14.080 1.00 85.69 217 GLU A O 1
ATOM 1699 N N . PRO A 1 218 ? -0.727 15.323 -12.901 1.00 81.56 218 PRO A N 1
ATOM 1700 C CA . PRO A 1 218 ? 0.185 16.218 -13.609 1.00 81.56 218 PRO A CA 1
ATOM 1701 C C . PRO A 1 218 ? 0.360 15.820 -15.080 1.00 81.56 218 PRO A C 1
ATOM 1703 O O . PRO A 1 218 ? 0.605 14.645 -15.355 1.00 81.56 218 PRO A O 1
ATOM 1706 N N . PRO A 1 219 ? 0.380 16.776 -16.028 1.00 81.19 219 PRO A N 1
ATOM 1707 C CA . PRO A 1 219 ? 0.586 16.473 -17.447 1.00 81.19 219 PRO A CA 1
ATOM 1708 C C . PRO A 1 219 ? 1.842 15.635 -17.740 1.00 81.19 219 PRO A C 1
ATOM 1710 O O . PRO A 1 219 ? 1.770 14.664 -18.484 1.00 81.19 219 PRO A O 1
ATOM 1713 N N . HIS A 1 220 ? 2.974 15.946 -17.099 1.00 79.06 220 HIS A N 1
ATOM 1714 C CA . HIS A 1 220 ? 4.222 15.191 -17.280 1.00 79.06 220 HIS A CA 1
ATOM 1715 C C . HIS A 1 220 ? 4.150 13.749 -16.768 1.00 79.06 220 HIS A C 1
ATOM 1717 O O . HIS A 1 220 ? 4.845 12.877 -17.282 1.00 79.06 220 HIS A O 1
ATOM 1723 N N . TYR A 1 221 ? 3.334 13.494 -15.745 1.00 82.31 221 TYR A N 1
ATOM 1724 C CA . TYR A 1 221 ? 3.140 12.139 -15.247 1.00 82.31 221 TYR A CA 1
ATOM 1725 C C . TYR A 1 221 ? 2.302 11.320 -16.235 1.00 82.31 221 TYR A C 1
ATOM 1727 O O . TYR A 1 221 ? 2.676 10.199 -16.571 1.00 82.31 221 TYR A O 1
ATOM 1735 N N . LYS A 1 222 ? 1.263 11.929 -16.818 1.00 81.88 222 LYS A N 1
ATOM 1736 C CA . LYS A 1 222 ? 0.473 11.303 -17.881 1.00 81.88 222 LYS A CA 1
ATOM 1737 C C . LYS A 1 222 ? 1.329 10.906 -19.089 1.00 81.88 222 LYS A C 1
ATOM 1739 O O . LYS A 1 222 ? 1.222 9.786 -19.582 1.00 81.88 222 LYS A O 1
ATOM 1744 N N . GLU A 1 223 ? 2.215 11.799 -19.536 1.00 82.94 223 GLU A N 1
ATOM 1745 C CA . GLU A 1 223 ? 3.173 11.515 -20.617 1.00 82.94 223 GLU A CA 1
ATOM 1746 C C . GLU A 1 223 ? 4.088 10.325 -20.282 1.00 82.94 223 GLU A C 1
ATOM 1748 O O . GLU A 1 223 ? 4.337 9.476 -21.141 1.00 82.94 223 GLU A O 1
ATOM 1753 N N . LEU A 1 224 ? 4.557 10.229 -19.030 1.00 81.69 224 LEU A N 1
ATOM 1754 C CA . LEU A 1 224 ? 5.364 9.103 -18.559 1.00 81.69 224 LEU A CA 1
ATOM 1755 C C . LEU A 1 224 ? 4.578 7.787 -18.608 1.00 81.69 224 LEU A C 1
ATOM 1757 O O . LEU A 1 224 ? 5.095 6.803 -19.130 1.00 81.69 224 LEU A O 1
ATOM 1761 N N . ILE A 1 225 ? 3.339 7.759 -18.108 1.00 83.62 225 ILE A N 1
ATOM 1762 C CA . ILE A 1 225 ? 2.497 6.554 -18.144 1.00 83.62 225 ILE A CA 1
ATOM 1763 C C . ILE A 1 225 ? 2.255 6.092 -19.585 1.00 83.62 225 ILE A C 1
ATOM 1765 O O . ILE A 1 225 ? 2.399 4.904 -19.884 1.00 83.62 225 ILE A O 1
ATOM 1769 N N . GLU A 1 226 ? 1.939 7.017 -20.494 1.00 85.31 226 GLU A N 1
ATOM 1770 C CA . GLU A 1 226 ? 1.745 6.706 -21.913 1.00 85.31 226 GLU A CA 1
ATOM 1771 C C . GLU A 1 226 ? 3.022 6.152 -22.563 1.00 85.31 226 GLU A C 1
ATOM 1773 O O . GLU A 1 226 ? 2.954 5.208 -23.355 1.00 85.31 226 GLU A O 1
ATOM 1778 N N . LEU A 1 227 ? 4.191 6.711 -22.230 1.00 82.62 227 LEU A N 1
ATOM 1779 C CA . LEU A 1 227 ? 5.479 6.216 -22.712 1.00 82.62 227 LEU A CA 1
ATOM 1780 C C . LEU A 1 227 ? 5.781 4.814 -22.169 1.00 82.62 227 LEU A C 1
ATOM 1782 O O . LEU A 1 227 ? 6.105 3.922 -22.952 1.00 82.62 227 LEU A O 1
ATOM 1786 N N . THR A 1 228 ? 5.640 4.604 -20.859 1.00 82.12 228 THR A N 1
ATOM 1787 C CA . THR A 1 228 ? 5.843 3.300 -20.214 1.00 82.12 228 THR A CA 1
ATOM 1788 C C . THR A 1 228 ? 4.925 2.248 -20.829 1.00 82.12 228 THR A C 1
ATOM 1790 O O . THR A 1 228 ? 5.389 1.172 -21.197 1.00 82.12 228 THR A O 1
ATOM 1793 N N . SER A 1 229 ? 3.643 2.565 -21.030 1.00 82.50 229 SER A N 1
ATOM 1794 C CA . SER A 1 229 ? 2.696 1.658 -21.685 1.00 82.50 229 SER A CA 1
ATOM 1795 C C . SER A 1 229 ? 3.159 1.258 -23.088 1.00 82.50 229 SER A C 1
ATOM 1797 O O . SER A 1 229 ? 3.194 0.069 -23.399 1.00 82.50 229 SER A O 1
ATOM 1799 N N . LYS A 1 230 ? 3.591 2.221 -23.914 1.00 83.94 230 LYS A N 1
ATOM 1800 C CA . LYS A 1 230 ? 4.103 1.948 -25.268 1.00 83.94 230 LYS A CA 1
ATOM 1801 C C . LYS A 1 230 ? 5.352 1.072 -25.255 1.00 83.94 230 LYS A C 1
ATOM 1803 O O . LYS A 1 230 ? 5.439 0.155 -26.058 1.00 83.94 230 LYS A O 1
ATOM 1808 N N . ILE A 1 231 ? 6.305 1.339 -24.359 1.00 81.88 231 ILE A N 1
ATOM 1809 C CA . ILE A 1 231 ? 7.551 0.560 -24.264 1.00 81.88 231 ILE A CA 1
ATOM 1810 C C . ILE A 1 231 ? 7.265 -0.888 -23.854 1.00 81.88 231 ILE A C 1
ATOM 1812 O O . ILE A 1 231 ? 7.895 -1.798 -24.378 1.00 81.88 231 ILE A O 1
ATOM 1816 N N . LEU A 1 232 ? 6.333 -1.105 -22.925 1.00 80.44 232 LEU A N 1
ATOM 1817 C CA . LEU A 1 232 ? 6.061 -2.434 -22.371 1.00 80.44 232 LEU A CA 1
ATOM 1818 C C . LEU A 1 232 ? 5.103 -3.283 -23.219 1.00 80.44 232 LEU A C 1
ATOM 1820 O O . LEU A 1 232 ? 4.929 -4.463 -22.925 1.00 80.44 232 LEU A O 1
ATOM 1824 N N . THR A 1 233 ? 4.454 -2.695 -24.227 1.00 76.12 233 THR A N 1
ATOM 1825 C CA . THR A 1 233 ? 3.474 -3.384 -25.089 1.00 76.12 233 THR A CA 1
ATOM 1826 C C . THR A 1 233 ? 3.889 -3.475 -26.559 1.00 76.12 233 THR A C 1
ATOM 1828 O O . THR A 1 233 ? 3.175 -4.109 -27.338 1.00 76.12 233 THR A O 1
ATOM 1831 N N . ALA A 1 234 ? 5.009 -2.853 -26.935 1.00 72.00 234 ALA A N 1
ATOM 1832 C CA . ALA A 1 234 ? 5.628 -2.976 -28.256 1.00 72.00 234 ALA A CA 1
ATOM 1833 C C . ALA A 1 234 ? 6.436 -4.274 -28.377 1.00 72.00 234 ALA A C 1
ATOM 1835 O O . ALA A 1 234 ? 6.406 -4.862 -29.482 1.00 72.00 234 ALA A O 1
#

Sequence (234 aa):
MQLKGLLVWKLIVGVVVRAANYDNSSVKTCKPYPFYAPPIEMDLDKVLGVWYEYAIYHPPGVFKNPTNYYDKIATVSGTPDVVAVNWTVALFVQPQGLCSGFFENVVFSSSGQKNSLTYFVAAGAKGPQQVFASEIFIDYTVMEIDHRCLAPNVATGTCDDPIFLINTRVKPPLLTQADIDYIEGTFNRVMAPYCFSMANLTKSTWDLTLPTCNPVEPPHYKELIELTSKILTA

pLDDT: mean 81.57, std 20.33, range [24.11, 98.62]

Mean predicted aligned error: 9.64 Å

Solvent-accessible surface area (backbone atoms only — not comparable to full-atom values): 13384 Å² total; per-residue (Å²): 143,80,82,89,78,91,79,87,80,84,82,80,88,75,88,77,84,75,80,75,81,80,79,91,79,70,86,81,71,58,40,81,46,51,47,65,61,69,73,36,88,45,64,72,77,55,66,47,45,66,33,21,50,42,32,31,32,62,83,83,68,63,46,32,53,47,32,39,36,33,43,80,62,45,70,49,87,59,93,68,36,34,33,34,28,47,33,37,36,22,23,26,40,60,91,78,62,46,58,26,35,40,43,26,51,28,38,38,34,35,46,23,42,30,52,29,44,34,38,49,67,72,78,76,53,94,56,73,42,81,43,64,33,26,39,68,45,72,73,68,67,56,43,37,31,40,34,36,45,78,40,68,36,81,90,78,49,25,25,82,39,60,35,39,40,34,31,19,60,52,55,64,96,73,53,50,72,68,54,49,54,50,52,50,51,47,49,29,62,73,30,46,62,48,65,44,42,66,89,68,39,44,70,53,47,78,62,91,86,58,75,90,55,78,42,86,78,55,69,72,55,54,53,48,53,55,50,52,41,50,67,65,71,109

Organism: Hypsibius exemplaris (NCBI:txid2072580)

Foldseek 3Di:
DDDDDDDDDDDDPDDDPPPDDPPPPDPLDADFAFQDAFFDADDAVLLAAKWWWFWKQDPAAQKETWMWHWAFLFWDVDVFTKTWTFIWTWIQHPDVRDIAIKTWGWIATSRFWIWIFIDGDPPPDPGTDTWTKGWLDDPSAFKTKIKTAPAQDPVVRGRPRMMITIITPDHNVPDDPVSVCVSQVVQCVSCVSNPDHPVSIDTHHYDPVDDDRDHDDDPVSVVVSVVVSVVNPD

Secondary structure (DSSP, 8-state):
----------------------------PPPPPBSSPPP----TTTS-EEEEEEEEESS--SEEEEEEEEEEEEEE-SSS-EEEEEEEEEEEETTTTEEEEEEEEEEEETTSEEEEEEEETTTT--S-EEEEEEEEEE-SSSEEEEEEEEEEETTTTEEEEEEEEEEESS-GGG--HHHHHHHHHHHHHHHGGGT--GGGSEEPB--TTSPPP-PPPPHHHHHHHHHHHHHHH-

Nearest PDB struc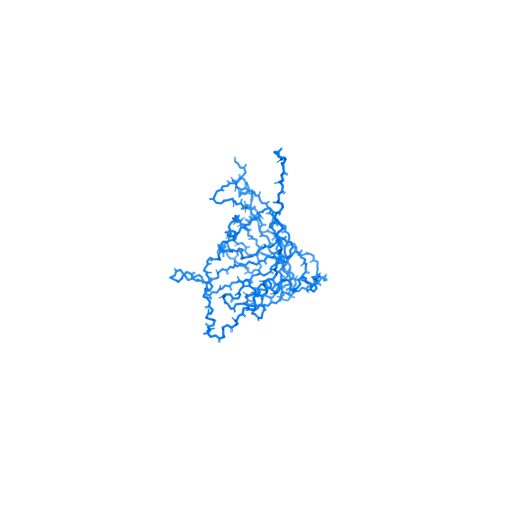tures (foldseek):
  1aqb-assembly1_A  TM=7.512E-01  e=1.833E-07  Sus scrofa domesticus
  1kt5-assembly1_A  TM=7.263E-01  e=2.969E-07  Bos taurus
  2wq9-assembly1_A  TM=7.429E-01  e=6.287E-07  Homo sapiens
  1hbq-assembly1_A  TM=7.317E-01  e=1.741E-06  Bos taurus
  1iiu-assembly1_A  TM=6.939E-01  e=1.332E-06  Gallus gallus